Protein AF-A0A6I8S7R3-F1 (afdb_monomer)

Foldseek 3Di:
DDDDPPAWAEECWADHCFGEHCFADHCHGDHCWFDHCEFEHCFTDHCFTDECWAYHCFGHHQDWADHCFGDYCFFDHCFGDHCFADHCFADHCFGDHCFADHCFGDHCFGDHCFADHCFGDHCFGDHCFGDHCFADHCFGDHCFGDHCFGDHCHGHHCEGHHCEGHHCEGEHQEGEHCHYDHVHYDHPPPPPCPPDDDDDDDDDDYYDDDDDDDDDDDDDDDDDDDDDDDDDDDDD

Radius of gyration: 37.36 Å; Cα contacts (8 Å, |Δi|>4): 840; chains: 1; bounding box: 103×42×102 Å

Structure (mmCIF, N/CA/C/O backbone):
data_AF-A0A6I8S7R3-F1
#
_entry.id   AF-A0A6I8S7R3-F1
#
loop_
_atom_site.group_PDB
_atom_site.id
_atom_site.type_symbol
_atom_site.label_atom_id
_atom_site.label_alt_id
_atom_site.label_comp_id
_atom_site.label_asym_id
_atom_site.label_entity_id
_atom_site.label_seq_id
_atom_site.pdbx_PDB_ins_code
_atom_site.Cartn_x
_atom_site.Cartn_y
_atom_site.Cartn_z
_atom_site.occupancy
_atom_site.B_iso_or_equiv
_atom_site.auth_seq_id
_atom_site.auth_comp_id
_atom_site.auth_asym_id
_atom_site.auth_atom_id
_atom_site.pdbx_PDB_model_num
ATOM 1 N N . MET A 1 1 ? 34.663 -12.579 -42.424 1.00 37.38 1 MET A N 1
ATOM 2 C CA . MET A 1 1 ? 34.501 -11.893 -41.122 1.00 37.38 1 MET A CA 1
ATOM 3 C C . MET A 1 1 ? 33.695 -10.626 -41.393 1.00 37.38 1 MET A C 1
ATOM 5 O O . MET A 1 1 ? 34.247 -9.712 -41.978 1.00 37.38 1 MET A O 1
ATOM 9 N N . ASN A 1 2 ? 32.362 -10.638 -41.367 1.00 36.75 2 ASN A N 1
ATOM 10 C CA . ASN A 1 2 ? 31.420 -10.830 -40.249 1.00 36.75 2 ASN A CA 1
ATOM 11 C C . ASN A 1 2 ? 31.357 -9.661 -39.239 1.00 36.75 2 ASN A C 1
ATOM 13 O O . ASN A 1 2 ? 32.262 -9.494 -38.433 1.00 36.75 2 ASN A O 1
ATOM 17 N N . HIS A 1 3 ? 30.178 -9.017 -39.237 1.00 44.00 3 HIS A N 1
ATOM 18 C CA . HIS A 1 3 ? 29.487 -8.318 -38.137 1.00 44.00 3 HIS A CA 1
ATOM 19 C C . HIS A 1 3 ? 29.761 -6.828 -37.796 1.00 44.00 3 HIS A C 1
ATOM 21 O O . HIS A 1 3 ? 30.843 -6.282 -37.960 1.00 44.00 3 HIS A O 1
ATOM 27 N N . ILE A 1 4 ? 28.695 -6.243 -37.215 1.00 48.84 4 ILE A N 1
ATOM 28 C CA . ILE A 1 4 ? 28.596 -5.112 -36.262 1.00 48.84 4 ILE A CA 1
ATOM 29 C C . ILE A 1 4 ? 28.306 -3.684 -36.775 1.00 48.84 4 ILE A C 1
ATOM 31 O O . ILE A 1 4 ? 27.448 -3.038 -36.172 1.00 48.84 4 ILE A O 1
ATOM 35 N N . SER A 1 5 ? 28.861 -3.179 -37.882 1.00 43.22 5 SER A N 1
ATOM 36 C CA . SER A 1 5 ? 28.782 -1.729 -38.220 1.00 43.22 5 SER A CA 1
ATOM 37 C C . SER A 1 5 ? 27.394 -1.126 -38.554 1.00 43.22 5 SER A C 1
ATOM 39 O O . SER A 1 5 ? 27.318 0.026 -38.966 1.00 43.22 5 SER A O 1
ATOM 41 N N . ARG A 1 6 ? 26.289 -1.872 -38.404 1.00 51.00 6 ARG A N 1
ATOM 42 C CA . ARG A 1 6 ? 24.899 -1.411 -38.635 1.00 51.00 6 ARG A CA 1
ATOM 43 C C . ARG A 1 6 ? 24.032 -1.310 -37.367 1.00 51.00 6 ARG A C 1
ATOM 45 O O . ARG A 1 6 ? 22.859 -0.976 -37.487 1.00 51.00 6 ARG A O 1
ATOM 52 N N . ALA A 1 7 ? 24.563 -1.627 -36.183 1.00 56.50 7 ALA A N 1
ATOM 53 C CA . ALA A 1 7 ? 23.756 -1.810 -34.965 1.00 56.50 7 ALA A CA 1
ATOM 54 C C . ALA A 1 7 ? 23.785 -0.644 -33.953 1.00 56.50 7 ALA A C 1
ATOM 56 O O . ALA A 1 7 ? 23.013 -0.669 -32.997 1.00 56.50 7 ALA A O 1
ATOM 57 N N . LEU A 1 8 ? 24.665 0.347 -34.140 1.00 53.94 8 LEU A N 1
ATOM 58 C CA . LEU A 1 8 ? 24.897 1.443 -33.193 1.00 53.94 8 LEU A CA 1
ATOM 59 C C . LEU A 1 8 ? 24.756 2.798 -33.896 1.00 53.94 8 LEU A C 1
ATOM 61 O O . LEU A 1 8 ? 25.672 3.249 -34.583 1.00 53.94 8 LEU A O 1
ATOM 65 N N . GLY A 1 9 ? 23.603 3.443 -33.721 1.00 56.09 9 GLY A N 1
ATOM 66 C CA . GLY A 1 9 ? 23.402 4.834 -34.120 1.00 56.09 9 GLY A CA 1
ATOM 67 C C . GLY A 1 9 ? 23.825 5.769 -32.990 1.00 56.09 9 GLY A C 1
ATOM 68 O O . GLY A 1 9 ? 23.137 5.813 -31.973 1.00 56.09 9 GLY A O 1
ATOM 69 N N . TYR A 1 10 ? 24.924 6.505 -33.183 1.00 54.56 10 TYR A N 1
ATOM 70 C CA . TYR A 1 10 ? 25.379 7.584 -32.298 1.00 54.56 10 TYR A CA 1
ATOM 71 C C . TYR A 1 10 ? 25.097 8.946 -32.946 1.00 54.56 10 TYR A C 1
ATOM 73 O O . TYR A 1 10 ? 25.571 9.214 -34.049 1.00 54.56 10 TYR A O 1
ATOM 81 N N . GLY A 1 11 ? 24.357 9.823 -32.264 1.00 58.97 11 GLY A N 1
ATOM 82 C CA . GLY A 1 11 ? 24.073 11.176 -32.754 1.00 58.97 11 GLY A CA 1
ATOM 83 C C . GLY A 1 11 ? 23.033 11.918 -31.913 1.00 58.97 11 GLY A C 1
ATOM 84 O O . GLY A 1 11 ? 22.631 11.452 -30.852 1.00 58.97 11 GLY A O 1
ATOM 85 N N . ALA A 1 12 ? 22.553 13.071 -32.388 1.00 70.44 12 ALA A N 1
ATOM 86 C CA . ALA A 1 12 ? 21.421 13.759 -31.749 1.00 70.44 12 ALA A CA 1
ATOM 87 C C . ALA A 1 12 ? 20.146 12.886 -31.750 1.00 70.44 12 ALA A C 1
ATOM 89 O O . ALA A 1 12 ? 19.382 12.894 -30.787 1.00 70.44 12 ALA A O 1
ATOM 90 N N . LEU A 1 13 ? 19.976 12.084 -32.804 1.00 69.56 13 LEU A N 1
ATOM 91 C CA . LEU A 1 13 ? 18.974 11.031 -32.951 1.00 69.56 13 LEU A CA 1
ATOM 92 C C . LEU A 1 13 ? 19.705 9.694 -33.130 1.00 69.56 13 LEU A C 1
ATOM 94 O O . LEU A 1 13 ? 20.457 9.537 -34.092 1.00 69.56 13 LEU A O 1
ATOM 98 N N . GLY A 1 14 ? 19.495 8.746 -32.217 1.00 74.38 14 GLY A N 1
ATOM 99 C CA . GLY A 1 14 ? 20.070 7.401 -32.286 1.00 74.38 14 GLY A CA 1
ATOM 100 C C . GLY A 1 14 ? 18.981 6.361 -32.524 1.00 74.38 14 GLY A C 1
ATOM 101 O O . GLY A 1 14 ? 18.148 6.153 -31.647 1.00 74.38 14 GLY A O 1
ATOM 102 N N . TYR A 1 15 ? 18.994 5.699 -33.684 1.00 70.19 15 TYR A N 1
ATOM 103 C CA . TYR A 1 15 ? 18.051 4.631 -34.044 1.00 70.19 15 TYR A CA 1
ATOM 104 C C . TYR A 1 15 ? 18.775 3.285 -34.177 1.00 70.19 15 TYR A C 1
ATOM 106 O O . TYR A 1 15 ? 19.812 3.209 -34.837 1.00 70.19 15 TYR A O 1
ATOM 114 N N . GLY A 1 16 ? 18.221 2.213 -33.606 1.00 68.19 16 GLY A N 1
ATOM 115 C CA . GLY A 1 16 ? 18.758 0.857 -33.771 1.00 68.19 16 GLY A CA 1
ATOM 116 C C . GLY A 1 16 ? 18.168 -0.158 -32.793 1.00 68.19 16 GLY A C 1
ATOM 117 O O . GLY A 1 16 ? 17.186 0.113 -32.112 1.00 68.19 16 GLY A O 1
ATOM 118 N N . THR A 1 17 ? 18.779 -1.338 -32.677 1.00 77.06 17 THR A N 1
ATOM 119 C CA . THR A 1 17 ? 18.506 -2.239 -31.539 1.00 77.06 17 THR A CA 1
ATOM 120 C C . THR A 1 17 ? 19.008 -1.623 -30.229 1.00 77.06 17 THR A C 1
ATOM 122 O O . THR A 1 17 ? 18.327 -1.718 -29.209 1.00 77.06 17 THR A O 1
ATOM 125 N N . LEU A 1 18 ? 20.148 -0.930 -30.298 1.00 73.88 18 LEU A N 1
ATOM 126 C CA . LEU A 1 18 ? 20.716 -0.045 -29.284 1.00 73.88 18 LEU A CA 1
ATOM 127 C C . LEU A 1 18 ? 20.765 1.383 -29.853 1.00 73.88 18 LEU A C 1
ATOM 129 O O . LEU A 1 18 ? 21.592 1.681 -30.716 1.00 73.88 18 LEU A O 1
ATOM 133 N N . GLY A 1 19 ? 19.859 2.250 -29.401 1.00 76.06 19 GLY A N 1
ATOM 134 C CA . GLY A 1 19 ? 19.807 3.657 -29.807 1.00 76.06 19 GLY A CA 1
ATOM 135 C C . GLY A 1 19 ? 20.472 4.548 -28.760 1.00 76.06 19 GLY A C 1
ATOM 136 O O . GLY A 1 19 ? 19.959 4.640 -27.647 1.00 76.06 19 GLY A O 1
ATOM 137 N N . TYR A 1 20 ? 21.580 5.211 -29.113 1.00 73.00 20 TYR A N 1
ATOM 138 C CA . TYR A 1 20 ? 22.315 6.125 -28.231 1.00 73.00 20 TYR A CA 1
ATOM 139 C C . TYR A 1 20 ? 22.298 7.554 -28.790 1.00 73.00 20 TYR A C 1
ATOM 141 O O . TYR A 1 20 ? 22.875 7.827 -29.843 1.00 73.00 20 TYR A O 1
ATOM 149 N N . GLY A 1 21 ? 21.681 8.496 -28.079 1.00 72.81 21 GLY A N 1
ATOM 150 C CA . GLY A 1 21 ? 21.665 9.891 -28.523 1.00 72.81 21 GLY A CA 1
ATOM 151 C C . GLY A 1 21 ? 21.029 10.858 -27.536 1.00 72.81 21 GLY A C 1
ATOM 152 O O . GLY A 1 21 ? 20.756 10.493 -26.401 1.00 72.81 21 GLY A O 1
ATOM 153 N N . ALA A 1 22 ? 20.754 12.094 -27.958 1.00 79.31 22 ALA A N 1
ATOM 154 C CA . ALA A 1 22 ? 19.858 12.955 -27.178 1.00 79.31 22 ALA A CA 1
ATOM 155 C C . ALA A 1 22 ? 18.434 12.365 -27.199 1.00 79.31 22 ALA A C 1
ATOM 157 O O . ALA A 1 22 ? 17.795 12.210 -26.163 1.00 79.31 22 ALA A O 1
ATOM 158 N N . LEU A 1 23 ? 17.991 11.926 -28.378 1.00 76.44 23 LEU A N 1
ATOM 159 C CA . LEU A 1 23 ? 16.789 11.126 -28.583 1.00 76.44 23 LEU A CA 1
ATOM 160 C C . LEU A 1 23 ? 17.192 9.702 -28.999 1.00 76.44 23 LEU A C 1
ATOM 162 O O . LEU A 1 23 ? 17.530 9.462 -30.161 1.00 76.44 23 LEU A O 1
ATOM 166 N N . GLY A 1 24 ? 17.199 8.771 -28.042 1.00 78.44 24 GLY A N 1
ATOM 167 C CA . GLY A 1 24 ? 17.547 7.364 -28.264 1.00 78.44 24 GLY A CA 1
ATOM 168 C C . GLY A 1 24 ? 16.304 6.498 -28.472 1.00 78.44 24 GLY A C 1
ATOM 169 O O . GLY A 1 24 ? 15.522 6.326 -27.541 1.00 78.44 24 GLY A O 1
ATOM 170 N N . TYR A 1 25 ? 16.140 5.930 -29.668 1.00 75.50 25 TYR A N 1
ATOM 171 C CA . TYR A 1 25 ? 15.037 5.042 -30.048 1.00 75.50 25 TYR A CA 1
ATOM 172 C C . TYR A 1 25 ? 15.559 3.638 -30.381 1.00 75.50 25 TYR A C 1
ATOM 174 O O . TYR A 1 25 ? 16.356 3.467 -31.308 1.00 75.50 25 TYR A O 1
ATOM 1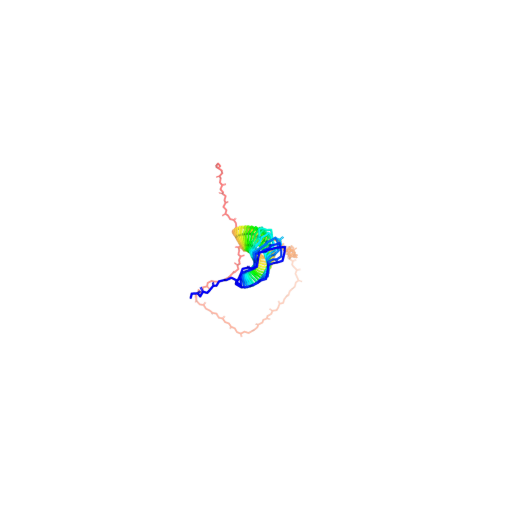82 N N . GLY A 1 26 ? 15.079 2.609 -29.681 1.00 75.88 26 GLY A N 1
ATOM 183 C CA . GLY A 1 26 ? 15.449 1.228 -30.000 1.00 75.88 26 GLY A CA 1
ATOM 184 C C . GLY A 1 26 ? 14.764 0.163 -29.156 1.00 75.88 26 GLY A C 1
ATOM 185 O O . GLY A 1 26 ? 13.790 0.438 -28.469 1.00 75.88 26 GLY A O 1
ATOM 186 N N . ALA A 1 27 ? 15.275 -1.070 -29.168 1.00 80.62 27 ALA A N 1
ATOM 187 C CA . ALA A 1 27 ? 14.887 -2.047 -28.144 1.00 80.62 27 ALA A CA 1
ATOM 188 C C . ALA A 1 27 ? 15.462 -1.625 -26.778 1.00 80.62 27 ALA A C 1
ATOM 190 O O . ALA A 1 27 ? 14.769 -1.675 -25.761 1.00 80.62 27 ALA A O 1
ATOM 191 N N . LEU A 1 28 ? 16.701 -1.129 -26.800 1.00 78.69 28 LEU A N 1
ATOM 192 C CA . LEU A 1 28 ? 17.392 -0.449 -25.712 1.00 78.69 28 LEU A CA 1
ATOM 193 C C . LEU A 1 28 ? 17.624 1.012 -26.132 1.00 78.69 28 LEU A C 1
ATOM 195 O O . LEU A 1 28 ? 18.487 1.283 -26.969 1.00 78.69 28 LEU A O 1
ATOM 199 N N . GLY A 1 29 ? 16.825 1.940 -25.604 1.00 79.50 29 GLY A N 1
ATOM 200 C CA . GLY A 1 29 ? 16.923 3.372 -25.905 1.00 79.50 29 GLY A CA 1
ATOM 201 C C . GLY A 1 29 ? 17.606 4.125 -24.767 1.00 79.50 29 GLY A C 1
ATOM 202 O O . GLY A 1 29 ? 17.050 4.198 -23.675 1.00 79.50 29 GLY A O 1
ATOM 203 N N . TYR A 1 30 ? 18.784 4.695 -25.018 1.00 76.62 30 TYR A N 1
ATOM 204 C CA . TYR A 1 30 ? 19.563 5.474 -24.051 1.00 76.62 30 TYR A CA 1
ATOM 205 C C . TYR A 1 30 ? 19.734 6.917 -24.538 1.00 76.62 30 TYR A C 1
ATOM 207 O O . TYR A 1 30 ? 20.266 7.150 -25.627 1.00 76.62 30 TYR A O 1
ATOM 215 N N . GLY A 1 31 ? 19.343 7.894 -23.719 1.00 76.62 31 GLY A N 1
ATOM 216 C CA . GLY A 1 31 ? 19.549 9.300 -24.057 1.00 76.62 31 GLY A CA 1
ATOM 217 C C . GLY A 1 31 ? 19.102 10.301 -23.003 1.00 76.62 31 GLY A C 1
ATOM 218 O O . GLY A 1 31 ? 18.753 9.928 -21.887 1.00 76.62 31 GLY A O 1
ATOM 219 N N . THR A 1 32 ? 19.075 11.589 -23.359 1.00 80.88 32 THR A N 1
ATOM 220 C CA . THR A 1 32 ? 18.356 12.585 -22.541 1.00 80.88 32 THR A CA 1
ATOM 221 C C . THR A 1 32 ? 16.849 12.334 -22.596 1.00 80.88 32 THR A C 1
ATOM 223 O O . THR A 1 32 ? 16.166 12.521 -21.594 1.00 80.88 32 THR A O 1
ATOM 226 N N . LEU A 1 33 ? 16.355 11.795 -23.712 1.00 80.19 33 LEU A N 1
ATOM 227 C CA . LEU A 1 33 ? 15.066 11.126 -23.847 1.00 80.19 33 LEU A CA 1
ATOM 228 C C . LEU A 1 33 ? 15.286 9.723 -24.432 1.00 80.19 33 LEU A C 1
ATOM 230 O O . LEU A 1 33 ? 15.804 9.581 -25.542 1.00 80.19 33 LEU A O 1
ATOM 234 N N . GLY A 1 34 ? 14.899 8.693 -23.678 1.00 82.38 34 GLY A N 1
ATOM 235 C CA . GLY A 1 34 ? 15.051 7.289 -24.072 1.00 82.38 34 GLY A CA 1
ATOM 236 C C . GLY A 1 34 ? 13.702 6.631 -24.350 1.00 82.38 34 GLY A C 1
ATOM 237 O O . GLY A 1 34 ? 12.835 6.631 -23.479 1.00 82.38 34 GLY A O 1
ATOM 238 N N . TYR A 1 35 ? 13.538 6.043 -25.533 1.00 82.50 35 TYR A N 1
ATOM 239 C CA . TYR A 1 35 ? 12.352 5.294 -25.953 1.00 82.50 35 TYR A CA 1
ATOM 240 C C . TYR A 1 35 ? 12.737 3.871 -26.366 1.00 82.50 35 TYR A C 1
ATOM 242 O O . TYR A 1 35 ? 13.569 3.682 -27.257 1.00 82.50 35 TYR A O 1
ATOM 250 N N . GLY A 1 36 ? 12.096 2.859 -25.780 1.00 82.25 36 GLY A N 1
ATOM 251 C CA . GLY A 1 36 ? 12.291 1.484 -26.235 1.00 82.25 36 GLY A CA 1
ATOM 252 C C . GLY A 1 36 ? 11.501 0.421 -25.491 1.00 82.25 36 GLY A C 1
ATOM 253 O O . GLY A 1 36 ? 10.512 0.718 -24.835 1.00 82.25 36 GLY A O 1
ATOM 254 N N . ALA A 1 37 ? 11.939 -0.837 -25.565 1.00 84.12 37 ALA A N 1
ATOM 255 C CA . ALA A 1 37 ? 11.464 -1.853 -24.625 1.00 84.12 37 ALA A CA 1
ATOM 256 C C . ALA A 1 37 ? 12.059 -1.581 -23.232 1.00 84.12 37 ALA A C 1
ATOM 258 O O . ALA A 1 37 ? 11.327 -1.591 -22.243 1.00 84.12 37 ALA A O 1
ATOM 259 N N . LEU A 1 38 ? 13.354 -1.242 -23.178 1.00 82.75 38 LEU A N 1
ATOM 260 C CA . LEU A 1 38 ? 14.004 -0.603 -22.032 1.00 82.75 38 LEU A CA 1
ATOM 261 C C . LEU A 1 38 ? 14.387 0.832 -22.427 1.00 82.75 38 LEU A C 1
ATOM 263 O O . LEU A 1 38 ? 15.249 1.024 -23.288 1.00 82.75 38 LEU A O 1
ATOM 267 N N . GLY A 1 39 ? 13.730 1.827 -21.831 1.00 84.00 39 GLY A N 1
ATOM 268 C CA . GLY A 1 39 ? 13.989 3.246 -22.085 1.00 84.00 39 GLY A CA 1
ATOM 269 C C . GLY A 1 39 ? 14.691 3.902 -20.902 1.00 84.00 39 GLY A C 1
ATOM 270 O O . GLY A 1 39 ? 14.104 3.999 -19.828 1.00 84.00 39 GLY A O 1
ATOM 271 N N . TYR A 1 40 ? 15.920 4.373 -21.101 1.00 83.62 40 TYR A N 1
ATOM 272 C CA . TYR A 1 40 ? 16.727 5.086 -20.109 1.00 83.62 40 TYR A CA 1
ATOM 273 C C . TYR A 1 40 ? 16.903 6.548 -20.531 1.00 83.62 40 TYR A C 1
ATOM 275 O O . TYR A 1 40 ? 17.560 6.835 -21.534 1.00 83.62 40 TYR A O 1
ATOM 283 N N . GLY A 1 41 ? 16.343 7.476 -19.755 1.00 79.19 41 GLY A N 1
ATOM 284 C CA . GLY A 1 41 ? 16.494 8.912 -19.996 1.00 79.19 41 GLY A CA 1
ATOM 285 C C . GLY A 1 41 ? 15.760 9.778 -18.980 1.00 79.19 41 GLY A C 1
ATOM 286 O O . GLY A 1 41 ? 15.258 9.293 -17.974 1.00 79.19 41 GLY A O 1
ATOM 287 N N . ALA A 1 42 ? 15.677 11.081 -19.213 1.00 84.38 42 ALA A N 1
ATOM 288 C CA . ALA A 1 42 ? 14.983 12.020 -18.339 1.00 84.38 42 ALA A CA 1
ATOM 289 C C . ALA A 1 42 ? 14.045 12.921 -19.162 1.00 84.38 42 ALA A C 1
ATOM 291 O O . ALA A 1 42 ? 14.330 14.111 -19.308 1.00 84.38 42 ALA A O 1
ATOM 292 N N . PRO A 1 43 ? 12.910 12.401 -19.681 1.00 84.56 43 PRO A N 1
ATOM 293 C CA . PRO A 1 43 ? 12.227 11.129 -19.350 1.00 84.56 43 PRO A CA 1
ATOM 294 C C . PRO A 1 43 ? 12.706 9.846 -20.068 1.00 84.56 43 PRO A C 1
ATOM 296 O O . PRO A 1 43 ? 13.311 9.891 -21.139 1.00 84.56 43 PRO A O 1
ATOM 299 N N . GLY A 1 44 ? 12.363 8.689 -19.485 1.00 85.50 44 GLY A N 1
ATOM 300 C CA . GLY A 1 44 ? 12.538 7.352 -20.067 1.00 85.50 44 GLY A CA 1
ATOM 301 C C . GLY A 1 44 ? 11.199 6.623 -20.247 1.00 85.50 44 GLY A C 1
ATOM 302 O O . GLY A 1 44 ? 10.422 6.507 -19.297 1.00 85.50 44 GLY A O 1
ATOM 303 N N . TYR A 1 45 ? 10.934 6.128 -21.457 1.00 86.50 45 TYR A N 1
ATOM 304 C CA . TYR A 1 45 ? 9.686 5.474 -21.865 1.00 86.50 45 TYR A CA 1
ATOM 305 C C . TYR A 1 45 ? 9.939 4.051 -22.375 1.00 86.50 45 TYR A C 1
ATOM 307 O O . TYR A 1 45 ? 10.763 3.851 -23.272 1.00 86.50 45 TYR A O 1
ATOM 315 N N . GLY A 1 46 ? 9.183 3.067 -21.887 1.00 86.00 46 GLY A N 1
ATOM 316 C CA . GLY A 1 46 ? 9.219 1.726 -22.467 1.00 86.00 46 GLY A CA 1
ATOM 317 C C . GLY A 1 46 ? 8.329 0.689 -21.801 1.00 86.00 46 GLY A C 1
ATOM 318 O O . GLY A 1 46 ? 7.362 1.029 -21.133 1.00 86.00 46 GLY A O 1
ATOM 319 N N . ALA A 1 47 ? 8.651 -0.595 -21.956 1.00 87.25 47 ALA A N 1
ATOM 320 C CA . ALA A 1 47 ? 8.082 -1.628 -21.090 1.00 87.25 47 ALA A CA 1
ATOM 321 C C . ALA A 1 47 ? 8.678 -1.499 -19.677 1.00 87.25 47 ALA A C 1
ATOM 323 O O . ALA A 1 47 ? 7.928 -1.491 -18.700 1.00 87.25 47 ALA A O 1
ATOM 324 N N . LEU A 1 48 ? 10.000 -1.297 -19.584 1.00 86.50 48 LEU A N 1
ATOM 325 C CA . LEU A 1 48 ? 10.661 -0.752 -18.396 1.00 86.50 48 LEU A CA 1
ATOM 326 C C . LEU A 1 48 ? 11.162 0.667 -18.721 1.00 86.50 48 LEU A C 1
ATOM 328 O O . LEU A 1 48 ? 12.017 0.836 -19.594 1.00 86.50 48 LEU A O 1
ATOM 332 N N . GLY A 1 49 ? 10.623 1.680 -18.043 1.00 88.00 49 GLY A N 1
ATOM 333 C CA . GLY A 1 49 ? 11.029 3.080 -18.205 1.00 88.00 49 GLY A CA 1
ATOM 334 C C . GLY A 1 49 ? 11.834 3.553 -16.999 1.00 88.00 49 GLY A C 1
ATOM 335 O O . GLY A 1 49 ? 11.288 3.619 -15.902 1.00 88.00 49 GLY A O 1
ATOM 336 N N . TYR A 1 50 ? 13.108 3.891 -17.193 1.00 85.88 50 TYR A N 1
ATOM 337 C CA . TYR A 1 50 ? 14.034 4.342 -16.151 1.00 85.88 50 TYR A CA 1
ATOM 338 C C . TYR A 1 50 ? 14.420 5.808 -16.356 1.00 85.88 50 TYR A C 1
ATOM 340 O O . TYR A 1 50 ? 14.862 6.185 -17.444 1.00 85.88 50 TYR A O 1
ATOM 348 N N . GLY A 1 51 ? 14.316 6.634 -15.310 1.00 87.19 51 GLY A N 1
ATOM 349 C CA . GLY A 1 51 ? 14.651 8.047 -15.452 1.00 87.19 51 GLY A CA 1
ATOM 350 C C . GLY A 1 51 ? 14.464 8.946 -14.240 1.00 87.19 51 GLY A C 1
ATOM 351 O O . GLY A 1 51 ? 14.257 8.498 -13.118 1.00 87.19 51 GLY A O 1
ATOM 352 N N . ALA A 1 52 ? 14.474 10.258 -14.485 1.00 88.44 52 ALA A N 1
ATOM 353 C CA . ALA A 1 52 ? 13.866 11.223 -13.561 1.00 88.44 52 ALA A CA 1
ATOM 354 C C . ALA A 1 52 ? 12.331 11.070 -13.558 1.00 88.44 52 ALA A C 1
ATOM 356 O O . ALA A 1 52 ? 11.698 11.072 -12.501 1.00 88.44 52 ALA A O 1
ATOM 357 N N . LEU A 1 53 ? 11.767 10.862 -14.752 1.00 90.50 53 LEU A N 1
ATOM 358 C CA . LEU A 1 53 ? 10.383 10.477 -15.006 1.00 90.50 53 LEU A CA 1
ATOM 359 C C . LEU A 1 53 ? 10.427 9.149 -15.780 1.00 90.50 53 LEU A C 1
ATOM 361 O O . LEU A 1 53 ? 10.952 9.121 -16.897 1.00 90.50 53 LEU A O 1
ATOM 365 N N . GLY A 1 54 ? 9.950 8.064 -15.175 1.00 89.88 54 GLY A N 1
ATOM 366 C CA . GLY A 1 54 ? 9.952 6.722 -15.760 1.00 89.88 54 GLY A CA 1
ATOM 367 C C . GLY A 1 54 ? 8.534 6.284 -16.109 1.00 89.88 54 GLY A C 1
ATOM 368 O O . GLY A 1 54 ? 7.683 6.212 -15.225 1.00 89.88 54 GLY A O 1
ATOM 369 N N . TYR A 1 55 ? 8.282 5.981 -17.381 1.00 89.25 55 TYR A N 1
ATOM 370 C CA . TYR A 1 55 ? 6.969 5.580 -17.890 1.00 89.25 55 TYR A CA 1
ATOM 371 C C . TYR A 1 55 ? 7.040 4.188 -18.518 1.00 89.25 55 TYR A C 1
ATOM 373 O O . TYR A 1 55 ? 7.827 3.968 -19.440 1.00 89.25 55 TYR A O 1
ATOM 381 N N . GLY A 1 56 ? 6.195 3.257 -18.074 1.00 88.38 56 GLY A N 1
ATOM 382 C CA . GLY A 1 56 ? 6.099 1.953 -18.724 1.00 88.38 56 GLY A CA 1
ATOM 383 C C . GLY A 1 56 ? 5.122 0.975 -18.095 1.00 88.38 56 GLY A C 1
ATOM 384 O O . GLY A 1 56 ? 4.196 1.372 -17.404 1.00 88.38 56 GLY A O 1
ATOM 385 N N . ALA A 1 57 ? 5.328 -0.324 -18.314 1.00 89.25 57 ALA A N 1
ATOM 386 C CA . ALA A 1 57 ? 4.677 -1.345 -17.494 1.00 89.25 57 ALA A CA 1
ATOM 387 C C . ALA A 1 57 ? 5.313 -1.370 -16.092 1.00 89.25 57 ALA A C 1
ATOM 389 O O . ALA A 1 57 ? 4.589 -1.392 -15.097 1.00 89.25 57 ALA A 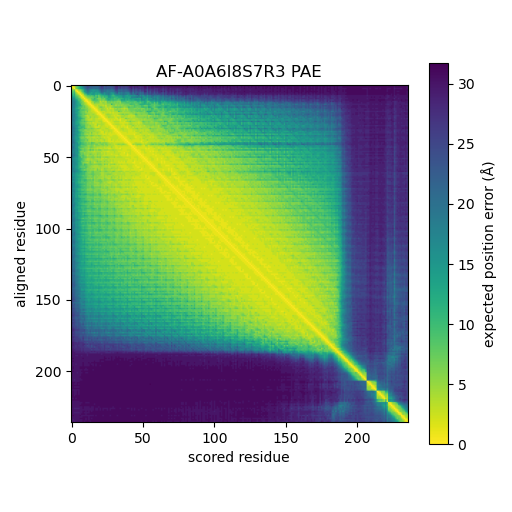O 1
ATOM 390 N N . LEU A 1 58 ? 6.647 -1.272 -16.017 1.00 88.88 58 LEU A N 1
ATOM 391 C CA . LEU A 1 58 ? 7.388 -0.937 -14.797 1.00 88.88 58 LEU A CA 1
ATOM 392 C C . LEU A 1 58 ? 8.045 0.442 -14.983 1.00 88.88 58 LEU A C 1
ATOM 394 O O . LEU A 1 58 ? 8.995 0.586 -15.756 1.00 88.88 58 LEU A O 1
ATOM 398 N N . GLY A 1 59 ? 7.522 1.464 -14.307 1.00 89.81 59 GLY A N 1
ATOM 399 C CA . GLY A 1 59 ? 8.048 2.829 -14.357 1.00 89.81 59 GLY A CA 1
ATOM 400 C C . GLY A 1 59 ? 8.919 3.126 -13.141 1.00 89.81 59 GLY A C 1
ATOM 401 O O . GLY A 1 59 ? 8.398 3.237 -12.037 1.00 89.81 59 GLY A O 1
ATOM 402 N N . TYR A 1 60 ? 10.227 3.282 -13.338 1.00 89.44 60 TYR A N 1
ATOM 403 C CA . TYR A 1 60 ? 11.207 3.645 -12.312 1.00 89.44 60 TYR A CA 1
ATOM 404 C C . TYR A 1 60 ? 11.687 5.084 -12.530 1.00 89.44 60 TYR A C 1
ATOM 406 O O . TYR A 1 60 ? 12.643 5.336 -13.266 1.00 89.44 60 TYR A O 1
ATOM 414 N N . GLY A 1 61 ? 11.022 6.042 -11.889 1.00 89.19 61 GLY A N 1
ATOM 415 C CA . GLY A 1 61 ? 11.419 7.447 -11.910 1.00 89.19 61 GLY A CA 1
ATOM 416 C C . GLY A 1 61 ? 11.978 7.903 -10.569 1.00 89.19 61 GLY A C 1
ATOM 417 O O . GLY A 1 61 ? 11.401 7.602 -9.537 1.00 89.19 61 GLY A O 1
ATOM 418 N N . ALA A 1 62 ? 13.048 8.695 -10.544 1.00 88.38 62 ALA A N 1
ATOM 419 C CA . ALA A 1 62 ? 13.497 9.320 -9.296 1.00 88.38 62 ALA A CA 1
ATOM 420 C C . ALA A 1 62 ? 12.416 10.256 -8.708 1.00 88.38 62 ALA A C 1
ATOM 422 O O . ALA A 1 62 ? 12.158 10.236 -7.505 1.00 88.38 62 ALA A O 1
ATOM 423 N N . ALA A 1 63 ? 11.741 11.033 -9.563 1.00 91.94 63 ALA A N 1
ATOM 424 C CA . ALA A 1 63 ? 10.646 11.920 -9.173 1.00 91.94 63 ALA A CA 1
ATOM 425 C C . ALA A 1 63 ? 9.263 11.288 -9.409 1.00 91.94 63 ALA A C 1
ATOM 427 O O . ALA A 1 63 ? 8.432 11.297 -8.504 1.00 91.94 63 ALA A O 1
ATOM 428 N N . LEU A 1 64 ? 9.020 10.729 -10.601 1.00 90.69 64 LEU A N 1
ATOM 429 C CA . LEU A 1 64 ? 7.718 10.184 -11.015 1.00 90.69 64 LEU A CA 1
ATOM 430 C C . LEU A 1 64 ? 7.874 8.836 -11.721 1.00 90.69 64 LEU A C 1
ATOM 432 O O . LEU A 1 64 ? 8.452 8.783 -12.807 1.00 90.69 64 LEU A O 1
ATOM 436 N N . GLY A 1 65 ? 7.318 7.773 -11.141 1.00 91.19 65 GLY A N 1
ATOM 437 C CA . GLY A 1 65 ? 7.212 6.460 -11.780 1.00 91.19 65 GLY A CA 1
ATOM 438 C C . GLY A 1 65 ? 5.767 6.146 -12.145 1.00 91.19 65 GLY A C 1
ATOM 439 O O . GLY A 1 65 ? 4.933 6.040 -11.250 1.00 91.19 65 GLY A O 1
ATOM 440 N N . TYR A 1 66 ? 5.474 5.975 -13.433 1.00 89.69 66 TYR A N 1
ATOM 441 C CA . TYR A 1 66 ? 4.157 5.594 -13.949 1.00 89.69 66 TYR A CA 1
ATOM 442 C C . TYR A 1 66 ? 4.193 4.193 -14.560 1.00 89.69 66 TYR A C 1
ATOM 444 O O . TYR A 1 66 ? 4.986 3.939 -15.470 1.00 89.69 66 TYR A O 1
ATOM 452 N N . GLY A 1 67 ? 3.286 3.311 -14.135 1.00 90.50 67 GLY A N 1
ATOM 453 C CA . GLY A 1 67 ? 3.065 2.045 -14.830 1.00 90.50 67 GLY A CA 1
ATOM 454 C C . GLY A 1 67 ? 2.039 1.117 -14.200 1.00 90.50 67 GLY A C 1
ATOM 455 O O . GLY A 1 67 ? 1.172 1.551 -13.457 1.00 90.50 67 GLY A O 1
ATOM 456 N N . ALA A 1 68 ? 2.130 -0.184 -14.475 1.00 91.94 68 ALA A N 1
ATOM 457 C CA . ALA A 1 68 ? 1.444 -1.184 -13.658 1.00 91.94 68 ALA A CA 1
ATOM 458 C C . ALA A 1 68 ? 2.108 -1.262 -12.272 1.00 91.94 68 ALA A C 1
ATOM 460 O O . ALA A 1 68 ? 1.404 -1.237 -11.261 1.00 91.94 68 ALA A O 1
ATOM 461 N N . LEU A 1 69 ? 3.449 -1.253 -12.231 1.00 92.50 69 LEU A N 1
ATOM 462 C CA . LEU A 1 69 ? 4.233 -0.929 -11.036 1.00 92.50 69 LEU A CA 1
ATOM 463 C C . LEU A 1 69 ? 4.919 0.429 -11.246 1.00 92.50 69 LEU A C 1
ATOM 465 O O . LEU A 1 69 ? 5.764 0.562 -12.134 1.00 92.50 69 LEU A O 1
ATOM 469 N N . GLY A 1 70 ? 4.547 1.432 -10.451 1.00 92.12 70 GLY A N 1
ATOM 470 C CA . GLY A 1 70 ? 5.140 2.770 -10.493 1.00 92.12 70 GLY A CA 1
ATOM 471 C C . GLY A 1 70 ? 6.006 3.024 -9.264 1.00 92.12 70 GLY A C 1
ATOM 472 O O . GLY A 1 70 ? 5.486 3.030 -8.152 1.00 92.12 70 GLY A O 1
ATOM 473 N N . TYR A 1 71 ? 7.304 3.249 -9.455 1.00 91.75 71 TYR A N 1
ATOM 474 C CA . TYR A 1 71 ? 8.288 3.524 -8.406 1.00 91.75 71 TYR A CA 1
ATOM 475 C C . TYR A 1 71 ? 8.867 4.932 -8.561 1.00 91.75 71 TYR A C 1
ATOM 477 O O . TYR A 1 71 ? 9.433 5.248 -9.608 1.00 91.75 71 TYR A O 1
ATOM 485 N N . GLY A 1 72 ? 8.794 5.752 -7.511 1.00 91.50 72 GLY A N 1
ATOM 486 C CA . GLY A 1 72 ? 9.492 7.040 -7.446 1.00 91.50 72 GLY A CA 1
ATOM 487 C C . GLY A 1 72 ? 9.167 7.841 -6.196 1.00 91.50 72 GLY A C 1
ATOM 488 O O . GLY A 1 72 ? 8.531 7.320 -5.294 1.00 91.50 72 GLY A O 1
ATOM 489 N N . ALA A 1 73 ? 9.554 9.118 -6.112 1.00 94.31 73 ALA A N 1
ATOM 490 C CA . ALA A 1 73 ? 9.028 9.981 -5.044 1.00 94.31 73 ALA A CA 1
ATOM 491 C C . ALA A 1 73 ? 7.485 10.049 -5.097 1.00 94.31 73 ALA A C 1
ATOM 493 O O . ALA A 1 73 ? 6.817 9.982 -4.062 1.00 94.31 73 ALA A O 1
ATOM 494 N N . LEU A 1 74 ? 6.942 10.094 -6.316 1.00 94.31 74 LEU A N 1
ATOM 495 C CA . LEU A 1 74 ? 5.534 9.936 -6.658 1.00 94.31 74 LEU A CA 1
ATOM 496 C C . LEU A 1 74 ? 5.368 8.669 -7.520 1.00 94.31 74 LEU A C 1
ATOM 498 O O . LEU A 1 74 ? 5.732 8.663 -8.699 1.00 94.31 74 LEU A O 1
ATOM 502 N N . GLY A 1 75 ? 4.857 7.587 -6.933 1.00 92.69 75 GLY A N 1
ATOM 503 C CA . GLY A 1 75 ? 4.634 6.313 -7.626 1.00 92.69 75 GLY A CA 1
ATOM 504 C C . GLY A 1 75 ? 3.169 6.137 -8.013 1.00 92.69 75 GLY A C 1
ATOM 505 O O . GLY A 1 75 ? 2.315 6.085 -7.133 1.00 92.69 75 GLY A O 1
ATOM 506 N N . TYR A 1 76 ? 2.876 6.013 -9.307 1.00 92.12 76 TYR A N 1
ATOM 507 C CA . TYR A 1 76 ? 1.526 5.843 -9.851 1.00 92.12 76 TYR A CA 1
ATOM 508 C C . TYR A 1 76 ? 1.394 4.506 -10.583 1.00 92.12 76 TYR A C 1
ATOM 510 O O . TYR A 1 76 ? 2.124 4.247 -11.543 1.00 92.12 76 TYR A O 1
ATOM 518 N N . GLY A 1 77 ? 0.422 3.680 -10.195 1.00 92.25 77 GLY A N 1
ATOM 519 C CA . GLY A 1 77 ? 0.114 2.480 -10.966 1.00 92.25 77 GLY A CA 1
ATOM 520 C C . GLY A 1 77 ? -1.008 1.607 -10.434 1.00 92.25 77 GLY A C 1
ATOM 521 O O . GLY A 1 77 ? -1.866 2.061 -9.688 1.00 92.25 77 GLY A O 1
ATOM 522 N N . ALA A 1 78 ? -1.006 0.324 -10.799 1.00 94.38 78 ALA A N 1
ATOM 523 C CA . ALA A 1 78 ? -1.807 -0.659 -10.075 1.00 94.38 78 ALA A CA 1
ATOM 524 C C . ALA A 1 78 ? -1.218 -0.847 -8.669 1.00 94.38 78 ALA A C 1
ATOM 526 O O . ALA A 1 78 ? -1.961 -0.756 -7.688 1.00 94.38 78 ALA A O 1
ATOM 527 N N . LEU A 1 79 ? 0.109 -1.016 -8.575 1.00 94.50 79 LEU A N 1
ATOM 528 C CA . LEU A 1 79 ? 0.865 -0.885 -7.329 1.00 94.50 79 LEU A CA 1
ATOM 529 C C . LEU A 1 79 ? 1.770 0.359 -7.434 1.00 94.50 79 LEU A C 1
ATOM 531 O O . LEU A 1 79 ? 2.671 0.408 -8.277 1.00 94.50 79 LEU A O 1
ATOM 535 N N . GLY A 1 80 ? 1.505 1.375 -6.614 1.00 93.31 80 GLY A N 1
ATOM 536 C CA . GLY A 1 80 ? 2.263 2.629 -6.584 1.00 93.31 80 GLY A CA 1
ATOM 537 C C . GLY A 1 80 ? 3.158 2.694 -5.350 1.00 93.31 80 GLY A C 1
ATOM 538 O O . GLY A 1 80 ? 2.656 2.606 -4.234 1.00 93.31 80 GLY A O 1
ATOM 539 N N . TYR A 1 81 ? 4.464 2.862 -5.541 1.00 92.62 81 TYR A N 1
ATOM 540 C CA . TYR A 1 81 ? 5.477 2.908 -4.485 1.00 92.62 81 TYR A CA 1
ATOM 541 C C . TYR A 1 81 ? 6.192 4.259 -4.479 1.00 92.62 81 TYR A C 1
ATOM 543 O O . TYR A 1 81 ? 6.815 4.633 -5.476 1.00 92.62 81 TYR A O 1
ATOM 551 N N . GLY A 1 82 ? 6.175 4.961 -3.345 1.00 92.31 82 GLY A N 1
ATOM 552 C CA . GLY A 1 82 ? 6.945 6.194 -3.210 1.00 92.31 82 GLY A CA 1
ATOM 553 C C . GLY A 1 82 ? 6.902 6.866 -1.850 1.00 92.31 82 GLY A C 1
ATOM 554 O O . GLY A 1 82 ? 6.585 6.243 -0.845 1.00 92.31 82 GLY A O 1
ATOM 555 N N . ALA A 1 83 ? 7.202 8.165 -1.809 1.00 95.00 83 ALA A N 1
ATOM 556 C CA . ALA A 1 83 ? 6.799 8.994 -0.675 1.00 95.00 83 ALA A CA 1
ATOM 557 C C . ALA A 1 83 ? 5.275 9.201 -0.712 1.00 95.00 83 ALA A C 1
ATOM 559 O O . ALA A 1 83 ? 4.613 9.063 0.318 1.00 95.00 83 ALA A O 1
ATOM 560 N N . LEU A 1 84 ? 4.728 9.433 -1.914 1.00 95.00 84 LEU A N 1
ATOM 561 C CA . LEU A 1 84 ? 3.303 9.330 -2.225 1.00 95.00 84 LEU A CA 1
ATOM 562 C C . LEU A 1 84 ? 3.089 8.161 -3.199 1.00 95.00 84 LEU A C 1
ATOM 564 O O . LEU A 1 84 ? 3.565 8.207 -4.336 1.00 95.00 84 LEU A O 1
ATOM 568 N N . GLY A 1 85 ? 2.403 7.112 -2.745 1.00 94.06 85 GLY A N 1
ATOM 569 C CA . GLY A 1 85 ? 2.073 5.938 -3.556 1.00 94.06 85 GLY A CA 1
ATOM 570 C C . GLY A 1 85 ? 0.593 5.923 -3.916 1.00 94.06 85 GLY A C 1
ATOM 571 O O . GLY A 1 85 ? -0.248 5.873 -3.022 1.00 94.06 85 GLY A O 1
ATOM 572 N N . TYR A 1 86 ? 0.274 5.943 -5.208 1.00 93.81 86 TYR A N 1
ATOM 573 C CA . TYR A 1 86 ? -1.086 5.953 -5.747 1.00 93.81 86 TYR A CA 1
ATOM 574 C C . TYR A 1 86 ? -1.358 4.693 -6.569 1.00 93.81 86 TYR A C 1
ATOM 576 O O . TYR A 1 86 ? -0.634 4.404 -7.525 1.00 93.81 86 TYR A O 1
ATOM 584 N N . GLY A 1 87 ? -2.438 3.975 -6.258 1.00 93.19 87 GLY A N 1
ATOM 585 C CA . GLY A 1 87 ? -2.883 2.877 -7.109 1.00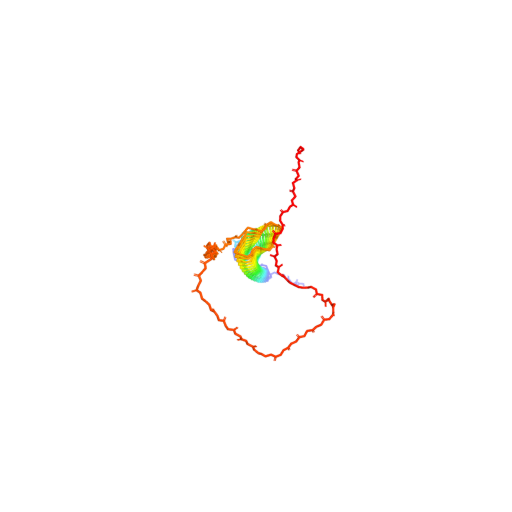 93.19 87 GLY A CA 1
ATOM 586 C C . GLY A 1 87 ? -4.086 2.101 -6.601 1.00 93.19 87 GLY A C 1
ATOM 587 O O . GLY A 1 87 ? -4.888 2.603 -5.827 1.00 93.19 87 GLY A O 1
ATOM 588 N N . THR A 1 88 ? -4.212 0.839 -7.010 1.00 95.69 88 THR A N 1
ATOM 589 C CA . THR A 1 88 ? -5.079 -0.112 -6.289 1.00 95.69 88 THR A CA 1
ATOM 590 C C . THR A 1 88 ? -4.459 -0.477 -4.938 1.00 95.69 88 THR A C 1
ATOM 592 O O . THR A 1 88 ? -5.169 -0.586 -3.939 1.00 95.69 88 THR A O 1
ATOM 595 N N . LEU A 1 89 ? -3.126 -0.559 -4.911 1.00 95.25 89 LEU A N 1
ATOM 596 C CA . LEU A 1 89 ? -2.273 -0.791 -3.755 1.00 95.25 89 LEU A CA 1
ATOM 597 C C . LEU A 1 89 ? -1.257 0.362 -3.679 1.00 95.25 89 LEU A C 1
ATOM 599 O O . LEU A 1 89 ? -0.318 0.418 -4.475 1.00 95.25 89 LEU A O 1
ATOM 603 N N . GLY A 1 90 ? -1.482 1.321 -2.782 1.00 94.44 90 GLY A N 1
ATOM 604 C CA . GLY A 1 90 ? -0.633 2.505 -2.629 1.00 94.44 90 GLY A CA 1
ATOM 605 C C . GLY A 1 90 ? 0.289 2.372 -1.421 1.00 94.44 90 GLY A C 1
ATOM 606 O O . GLY A 1 90 ? -0.202 2.287 -0.299 1.00 94.44 90 GLY A O 1
ATOM 607 N N . TYR A 1 91 ? 1.604 2.380 -1.637 1.00 93.56 91 TYR A N 1
ATOM 608 C CA . TYR A 1 91 ? 2.632 2.313 -0.597 1.00 93.56 91 TYR A CA 1
ATOM 609 C C . TYR A 1 91 ? 3.435 3.610 -0.516 1.00 93.56 91 TYR A C 1
ATOM 611 O O . TYR A 1 91 ? 4.057 4.021 -1.499 1.00 93.56 91 TYR A O 1
ATOM 619 N N . GLY A 1 92 ? 3.520 4.203 0.674 1.00 92.75 92 GLY A N 1
ATOM 620 C CA . GLY A 1 92 ? 4.476 5.279 0.914 1.00 92.75 92 GLY A CA 1
ATOM 621 C C . GLY A 1 92 ? 4.449 5.859 2.316 1.00 92.75 92 GLY A C 1
ATOM 622 O O . GLY A 1 92 ? 4.065 5.189 3.267 1.00 92.75 92 GLY A O 1
ATOM 623 N N . ALA A 1 93 ? 4.838 7.126 2.454 1.00 95.69 93 ALA A N 1
ATOM 624 C CA . ALA A 1 93 ? 4.463 7.895 3.636 1.00 95.69 93 ALA A CA 1
ATOM 625 C C . ALA A 1 93 ? 2.950 8.158 3.592 1.00 95.69 93 ALA A C 1
ATOM 627 O O . ALA A 1 93 ? 2.244 7.824 4.543 1.00 95.69 93 ALA A O 1
ATOM 628 N N . LEU A 1 94 ? 2.443 8.656 2.457 1.00 95.69 94 LEU A N 1
ATOM 629 C CA . LEU A 1 94 ? 1.005 8.710 2.185 1.00 95.69 94 LEU A CA 1
ATOM 630 C C . LEU A 1 94 ? 0.668 7.676 1.095 1.00 95.69 94 LEU A C 1
A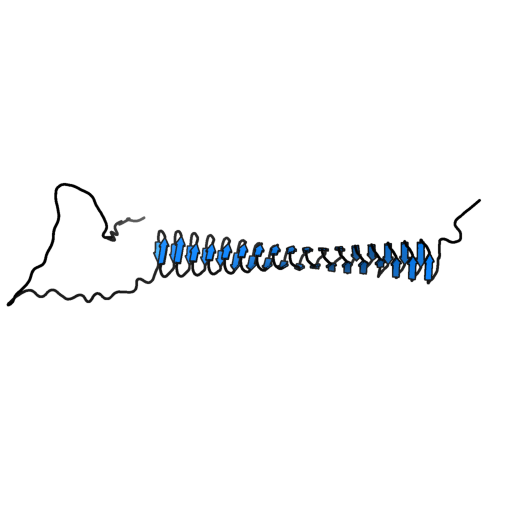TOM 632 O O . LEU A 1 94 ? 1.117 7.799 -0.047 1.00 95.69 94 LEU A O 1
ATOM 636 N N . GLY A 1 95 ? -0.084 6.640 1.463 1.00 94.75 95 GLY A N 1
ATOM 637 C CA . GLY A 1 95 ? -0.510 5.567 0.561 1.00 94.75 95 GLY A CA 1
ATOM 638 C C . GLY A 1 95 ? -1.985 5.710 0.203 1.00 94.75 95 GLY A C 1
ATOM 639 O O . GLY A 1 95 ? -2.832 5.652 1.091 1.00 94.75 95 GLY A O 1
ATOM 640 N N . TYR A 1 96 ? -2.295 5.875 -1.081 1.00 93.25 96 TYR A N 1
ATOM 641 C CA . TYR A 1 96 ? -3.648 6.048 -1.610 1.00 93.25 96 TYR A CA 1
ATOM 642 C C . TYR A 1 96 ? -4.038 4.873 -2.510 1.00 93.25 96 TYR A C 1
ATOM 644 O O . TYR A 1 96 ? -3.374 4.613 -3.517 1.00 93.25 96 TYR A O 1
ATOM 652 N N . GLY A 1 97 ? -5.153 4.206 -2.209 1.00 93.12 97 GLY A N 1
ATOM 653 C CA . GLY A 1 97 ? -5.721 3.223 -3.129 1.00 93.12 97 GLY A CA 1
ATOM 654 C C . GLY A 1 97 ? -6.995 2.543 -2.655 1.00 93.12 97 GLY A C 1
ATOM 655 O O . GLY A 1 97 ? -7.716 3.071 -1.821 1.00 93.12 97 GLY A O 1
ATOM 656 N N . ALA A 1 98 ? -7.281 1.344 -3.164 1.00 95.62 98 ALA A N 1
ATOM 657 C CA . ALA A 1 98 ? -8.234 0.453 -2.497 1.00 95.62 98 ALA A CA 1
ATOM 658 C C . ALA A 1 98 ? -7.619 -0.076 -1.187 1.00 95.62 98 ALA A C 1
ATOM 660 O O . ALA A 1 98 ? -8.301 -0.174 -0.167 1.00 95.62 98 ALA A O 1
ATOM 661 N N . LEU A 1 99 ? -6.311 -0.341 -1.226 1.00 95.69 99 LEU A N 1
ATOM 662 C CA . LEU A 1 99 ? -5.454 -0.709 -0.109 1.00 95.69 99 LEU A CA 1
ATOM 663 C C . LEU A 1 99 ? -4.359 0.363 0.041 1.00 95.69 99 LEU A C 1
ATOM 665 O O . LEU A 1 99 ? -3.421 0.408 -0.757 1.00 95.69 99 LEU A O 1
ATOM 669 N N . GLY A 1 100 ? -4.500 1.252 1.025 1.00 94.56 100 GLY A N 1
ATOM 670 C CA . GLY A 1 100 ? -3.545 2.333 1.289 1.00 94.56 100 GLY A CA 1
ATOM 671 C C . GLY A 1 100 ? -2.645 2.004 2.476 1.00 94.56 100 GLY A C 1
ATOM 672 O O . GLY A 1 100 ? -3.145 1.834 3.585 1.00 94.56 100 GLY A O 1
ATOM 673 N N . TYR A 1 101 ? -1.332 1.938 2.261 1.00 93.06 101 TYR A N 1
ATOM 674 C CA . TYR A 1 101 ? -0.321 1.624 3.272 1.00 93.06 101 TYR A CA 1
ATOM 675 C C . TYR A 1 101 ? 0.667 2.783 3.440 1.00 93.06 101 TYR A C 1
ATOM 677 O O . TYR A 1 101 ? 1.346 3.169 2.486 1.00 93.06 101 TYR A O 1
ATOM 685 N N . GLY A 1 102 ? 0.815 3.292 4.663 1.00 92.94 102 GLY A N 1
ATOM 686 C CA . GLY A 1 102 ? 1.866 4.262 4.967 1.00 92.94 102 GLY A CA 1
ATOM 687 C C . GLY A 1 102 ? 1.911 4.722 6.416 1.00 92.94 102 GLY A C 1
ATOM 688 O O . GLY A 1 102 ? 1.456 4.021 7.312 1.00 92.94 102 GLY A O 1
ATOM 689 N N . THR A 1 103 ? 2.436 5.920 6.673 1.00 96.06 103 THR A N 1
ATOM 690 C CA . THR A 1 103 ? 2.141 6.616 7.937 1.00 96.06 103 THR A CA 1
ATOM 691 C C . THR A 1 103 ? 0.709 7.153 7.914 1.00 96.06 103 THR A C 1
ATOM 693 O O . THR A 1 103 ? 0.023 7.105 8.936 1.00 96.06 103 THR A O 1
ATOM 696 N N . LEU A 1 104 ? 0.239 7.562 6.732 1.00 95.44 104 LEU A N 1
ATOM 697 C CA . LEU A 1 104 ? -1.128 7.960 6.420 1.00 95.44 104 LEU A CA 1
ATOM 698 C C . LEU A 1 104 ? -1.667 7.055 5.296 1.00 95.44 104 LEU A C 1
ATOM 700 O O . LEU A 1 104 ? -1.276 7.193 4.137 1.00 95.44 104 LEU A O 1
ATOM 704 N N . GLY A 1 105 ? -2.527 6.097 5.642 1.00 94.69 105 GLY A N 1
ATOM 705 C CA . GLY A 1 105 ? -3.098 5.135 4.694 1.00 94.69 105 GLY A CA 1
ATOM 706 C C . GLY A 1 105 ? -4.545 5.480 4.355 1.00 94.69 105 GLY A C 1
ATOM 707 O O . GLY A 1 105 ? -5.391 5.468 5.246 1.00 94.69 105 GLY A O 1
ATOM 708 N N . TYR A 1 106 ? -4.837 5.752 3.083 1.00 93.31 106 TYR A N 1
ATOM 709 C CA . TYR A 1 106 ? -6.177 6.044 2.568 1.00 93.31 106 TYR A CA 1
ATOM 710 C C . TYR A 1 106 ? -6.664 4.946 1.622 1.00 93.31 106 TYR A C 1
ATOM 712 O O . TYR A 1 106 ? -6.021 4.672 0.605 1.00 93.31 106 TYR A O 1
ATOM 720 N N . GLY A 1 107 ? -7.842 4.383 1.891 1.00 93.06 107 GLY A N 1
ATOM 721 C CA . GLY A 1 107 ? -8.506 3.523 0.916 1.00 93.06 107 GLY A CA 1
ATOM 722 C C . GLY A 1 107 ? -9.827 2.920 1.360 1.00 93.06 107 GLY A C 1
ATOM 723 O O . GLY A 1 107 ? -10.502 3.452 2.230 1.00 93.06 107 GLY A O 1
ATOM 724 N N . ALA A 1 108 ? -10.207 1.783 0.777 1.00 95.56 108 ALA A N 1
ATOM 725 C CA . ALA A 1 108 ? -11.235 0.934 1.377 1.00 95.56 108 ALA A CA 1
ATOM 726 C C . ALA A 1 108 ? -10.679 0.277 2.653 1.00 95.56 108 ALA A C 1
ATOM 728 O O . ALA A 1 108 ? -11.357 0.272 3.681 1.00 95.56 108 ALA A O 1
ATOM 729 N N . LEU A 1 109 ? -9.423 -0.185 2.600 1.00 95.31 109 LEU A N 1
ATOM 730 C CA . LEU A 1 109 ? -8.612 -0.550 3.763 1.00 95.31 109 LEU A CA 1
ATOM 731 C C . LEU A 1 109 ? -7.442 0.438 3.882 1.00 95.31 109 LEU A C 1
ATOM 733 O O . LEU A 1 109 ? -6.576 0.483 3.005 1.00 95.31 109 LEU A O 1
ATOM 737 N N . GLY A 1 110 ? -7.428 1.235 4.950 1.00 93.81 110 GLY A N 1
ATOM 738 C CA . GLY A 1 110 ? -6.349 2.178 5.253 1.00 93.81 110 GLY A CA 1
ATOM 739 C C . GLY A 1 110 ? -5.488 1.670 6.405 1.00 93.81 110 GLY A C 1
ATOM 740 O O . GLY A 1 110 ? -6.000 1.487 7.507 1.00 93.81 110 GLY A O 1
ATOM 741 N N . TYR A 1 111 ? -4.193 1.464 6.167 1.00 92.38 111 TYR A N 1
ATOM 742 C CA . TYR A 1 111 ? -3.212 0.995 7.147 1.00 92.38 111 TYR A CA 1
ATOM 743 C C . TYR A 1 111 ? -2.135 2.056 7.391 1.00 92.38 111 TYR A C 1
ATOM 745 O O . TYR A 1 111 ? -1.444 2.470 6.456 1.00 92.38 111 TYR A O 1
ATOM 753 N N . GLY A 1 112 ? -1.930 2.450 8.649 1.00 92.00 112 GLY A N 1
ATOM 754 C CA . GLY A 1 112 ? -0.790 3.290 9.011 1.00 92.00 112 GLY A CA 1
ATOM 755 C C . GLY A 1 112 ? -0.730 3.701 10.473 1.00 92.00 112 GLY A C 1
ATOM 756 O O . GLY A 1 112 ? -1.295 3.043 11.334 1.00 92.00 112 GLY A O 1
ATOM 757 N N . ALA A 1 113 ? -0.066 4.818 10.777 1.00 95.19 113 ALA A N 1
ATOM 758 C CA . ALA A 1 113 ? -0.287 5.497 12.056 1.00 95.19 113 ALA A CA 1
ATOM 759 C C . ALA A 1 113 ? -1.684 6.146 12.070 1.00 95.19 113 ALA A C 1
ATOM 761 O O . ALA A 1 113 ? -2.372 6.131 13.090 1.00 95.19 113 ALA A O 1
ATOM 762 N N . LEU A 1 114 ? -2.106 6.650 10.908 1.00 94.75 114 LEU A N 1
ATOM 763 C CA . LEU A 1 114 ? -3.418 7.210 10.621 1.00 94.75 114 LEU A CA 1
ATOM 764 C C . LEU A 1 114 ? -4.052 6.412 9.470 1.00 94.75 114 LEU A C 1
ATOM 766 O O . LEU A 1 114 ? -3.681 6.594 8.309 1.00 94.75 114 LEU A O 1
ATOM 770 N N . GLY A 1 115 ? -4.967 5.498 9.793 1.00 93.62 115 GLY A N 1
ATOM 771 C CA . GLY A 1 115 ? -5.659 4.656 8.813 1.00 93.62 115 GLY A CA 1
ATOM 772 C C . GLY A 1 115 ? -7.065 5.177 8.530 1.00 93.62 115 GLY A C 1
ATOM 773 O O . GLY A 1 115 ? -7.887 5.217 9.440 1.00 93.62 115 GLY A O 1
ATOM 774 N N . TYR A 1 116 ? -7.351 5.548 7.283 1.00 91.81 116 TYR A N 1
ATOM 775 C CA . TYR A 1 116 ? -8.644 6.063 6.829 1.00 91.81 116 TYR A CA 1
ATOM 776 C C . TYR A 1 116 ? -9.257 5.138 5.775 1.00 91.81 116 TYR A C 1
ATOM 778 O O . TYR A 1 116 ? -8.656 4.910 4.721 1.00 91.81 116 TYR A O 1
ATOM 786 N N . GLY A 1 117 ? -10.479 4.658 6.010 1.00 91.94 117 GLY A N 1
ATOM 787 C CA . GLY A 1 117 ? -11.209 3.913 4.987 1.00 91.94 117 GLY A CA 1
ATOM 788 C C . GLY A 1 117 ? -12.580 3.400 5.393 1.00 91.94 117 GLY A C 1
ATOM 789 O O . GLY A 1 117 ? -13.223 3.947 6.279 1.00 91.94 117 GLY A O 1
ATOM 790 N N . ALA A 1 118 ? -13.042 2.324 4.755 1.00 95.00 118 ALA A N 1
ATOM 791 C CA . ALA A 1 118 ? -14.156 1.543 5.288 1.00 95.00 118 ALA A CA 1
ATOM 792 C C . ALA A 1 118 ? -13.689 0.759 6.526 1.00 95.00 118 ALA A C 1
ATOM 794 O O . ALA A 1 118 ? -14.369 0.785 7.554 1.00 95.00 118 ALA A O 1
ATOM 795 N N . LEU A 1 119 ? -12.500 0.145 6.452 1.00 94.56 119 LEU A N 1
ATOM 796 C CA . LEU A 1 119 ? -11.753 -0.347 7.612 1.00 94.56 119 LEU A CA 1
ATOM 797 C C . LEU A 1 119 ? -10.482 0.504 7.776 1.00 94.56 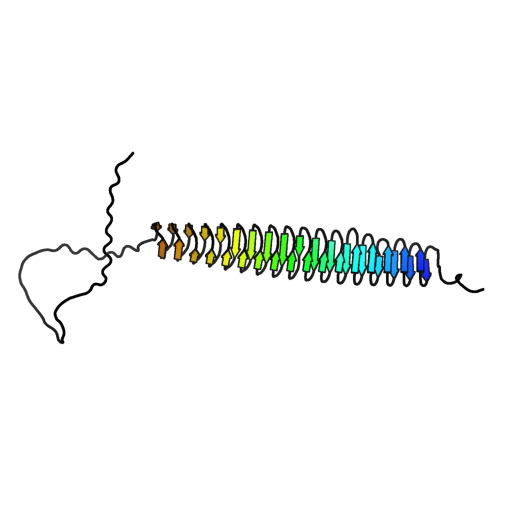119 LEU A C 1
ATOM 799 O O . LEU A 1 119 ? -9.623 0.516 6.890 1.00 94.56 119 LEU A O 1
ATOM 803 N N . GLY A 1 120 ? -10.365 1.221 8.893 1.00 93.19 120 GLY A N 1
ATOM 804 C CA . GLY A 1 120 ? -9.186 2.020 9.232 1.00 93.19 120 GLY A CA 1
ATOM 805 C C . GLY A 1 120 ? -8.372 1.345 10.331 1.00 93.19 120 GLY A C 1
ATOM 806 O O . GLY A 1 120 ? -8.886 1.148 11.428 1.00 93.19 120 GLY A O 1
ATOM 807 N N . TYR A 1 121 ? -7.111 1.012 10.055 1.00 91.69 121 TYR A N 1
ATOM 808 C CA . TYR A 1 121 ? -6.175 0.389 10.993 1.00 91.69 121 TYR A CA 1
ATOM 809 C C . TYR A 1 121 ? -5.005 1.330 11.291 1.00 91.69 121 TYR A C 1
ATOM 811 O O . TYR A 1 121 ? -4.256 1.698 10.382 1.00 91.69 121 TYR A O 1
ATOM 819 N N . GLY A 1 122 ? -4.796 1.675 12.563 1.00 91.25 122 GLY A N 1
ATOM 820 C CA . GLY A 1 122 ? -3.600 2.415 12.959 1.00 91.25 122 GLY A CA 1
ATOM 821 C C . GLY A 1 122 ? -3.491 2.762 14.434 1.00 91.25 122 GLY A C 1
ATOM 822 O O . GLY A 1 122 ? -4.066 2.095 15.282 1.00 91.25 122 GLY A O 1
ATOM 823 N N . ALA A 1 123 ? -2.751 3.821 14.762 1.00 94.62 123 ALA A N 1
ATOM 824 C CA . ALA A 1 123 ? -2.844 4.437 16.084 1.00 94.62 123 ALA A CA 1
ATOM 825 C C . ALA A 1 123 ? -4.172 5.205 16.201 1.00 94.62 123 ALA A C 1
ATOM 827 O O . ALA A 1 123 ? -4.889 5.032 17.188 1.00 94.62 123 ALA A O 1
ATOM 828 N N . LEU A 1 124 ? -4.528 5.968 15.157 1.00 94.12 124 LEU A N 1
ATOM 829 C CA . LEU A 1 124 ? -5.886 6.462 14.919 1.00 94.12 124 LEU A CA 1
ATOM 830 C C . LEU A 1 124 ? -6.477 5.707 13.718 1.00 94.12 124 LEU A C 1
ATOM 832 O O . LEU A 1 124 ? -5.949 5.803 12.607 1.00 94.12 124 LEU A O 1
ATOM 836 N N . GLY A 1 125 ? -7.552 4.952 13.941 1.00 92.75 125 GLY A N 1
ATOM 837 C CA . GLY A 1 125 ? -8.280 4.234 12.893 1.00 92.75 125 GLY A CA 1
ATOM 838 C C . GLY A 1 125 ? -9.636 4.886 12.642 1.00 92.75 125 GLY A C 1
ATOM 839 O O . GLY A 1 125 ? -10.463 4.923 13.549 1.00 92.75 125 GLY A O 1
ATOM 840 N N . TYR A 1 126 ? -9.871 5.378 11.428 1.00 90.44 126 TYR A N 1
ATOM 841 C CA . TYR A 1 126 ? -11.109 6.033 11.003 1.00 90.44 126 TYR A CA 1
ATOM 842 C C . TYR A 1 126 ? -11.810 5.214 9.917 1.00 90.44 126 TYR A C 1
ATOM 844 O O . TYR A 1 126 ? -11.232 4.968 8.855 1.00 90.44 126 TYR A O 1
ATOM 852 N N . GLY A 1 127 ? -13.073 4.846 10.137 1.00 91.25 127 GLY A N 1
ATOM 853 C CA . GLY A 1 127 ? -13.883 4.238 9.084 1.00 91.25 127 GLY A CA 1
ATOM 854 C C . GLY A 1 127 ? -15.289 3.830 9.491 1.00 91.25 127 GLY A C 1
ATOM 855 O O . GLY A 1 127 ? -15.854 4.368 10.432 1.00 91.25 127 GLY A O 1
ATOM 856 N N . ALA A 1 128 ? -15.870 2.852 8.795 1.00 94.12 128 ALA A N 1
ATOM 857 C CA . ALA A 1 128 ? -17.035 2.138 9.314 1.00 94.12 128 ALA A CA 1
ATOM 858 C C . ALA A 1 128 ? -16.612 1.229 10.482 1.00 94.12 128 ALA A C 1
ATOM 860 O O . ALA A 1 128 ? -17.285 1.213 11.513 1.00 94.12 128 ALA A O 1
ATOM 861 N N . LEU A 1 129 ? -15.464 0.551 10.348 1.00 93.50 129 LEU A N 1
ATOM 862 C CA . LEU A 1 129 ? -14.751 -0.108 11.446 1.00 93.50 129 LEU A CA 1
ATOM 863 C C . LEU A 1 129 ? -13.406 0.601 11.668 1.00 93.50 129 LEU A C 1
ATOM 865 O O . LEU A 1 129 ? -12.540 0.579 10.792 1.00 93.50 129 LEU A O 1
ATOM 869 N N . GLY A 1 130 ? -13.236 1.236 12.826 1.00 92.19 130 GLY A N 1
ATOM 870 C CA . GLY A 1 130 ? -11.986 1.891 13.218 1.00 92.19 130 GLY A CA 1
ATOM 871 C C . GLY A 1 130 ? -11.241 1.059 14.258 1.00 92.19 130 GLY A C 1
ATOM 872 O O . GLY A 1 130 ? -11.774 0.832 15.340 1.00 92.19 130 GLY A O 1
ATOM 873 N N . TYR A 1 131 ? -10.017 0.629 13.953 1.00 89.75 131 TYR A N 1
ATOM 874 C CA . TYR A 1 131 ? -9.141 -0.135 14.844 1.00 89.75 131 TYR A CA 1
ATOM 875 C C . TYR A 1 131 ? -7.888 0.673 15.188 1.00 89.75 131 TYR A C 1
ATOM 877 O O . TYR A 1 131 ? -7.124 1.043 14.293 1.00 89.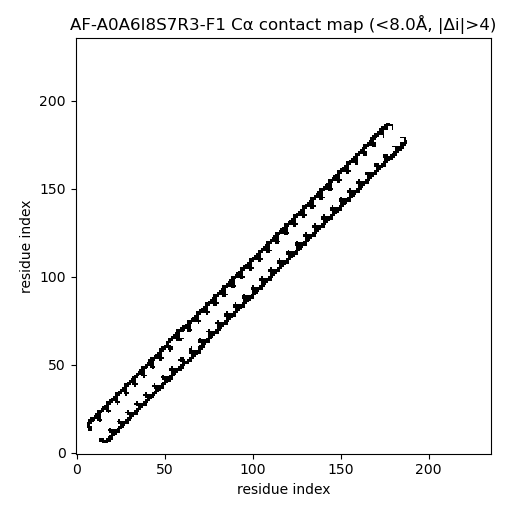75 131 TYR A O 1
ATOM 885 N N . GLY A 1 132 ? -7.630 0.894 16.478 1.00 90.44 132 GLY A N 1
ATOM 886 C CA . GLY A 1 132 ? -6.368 1.492 16.907 1.00 90.44 132 GLY A CA 1
ATOM 887 C C . GLY A 1 132 ? -6.222 1.722 18.401 1.00 90.44 132 GLY A C 1
ATOM 888 O O . GLY A 1 132 ? -6.879 1.076 19.205 1.00 90.44 132 GLY A O 1
ATOM 889 N N . ALA A 1 133 ? -5.370 2.668 18.795 1.00 93.38 133 ALA A N 1
ATOM 890 C CA . ALA A 1 133 ? -5.427 3.224 20.147 1.00 93.38 133 ALA A CA 1
ATOM 891 C C . ALA A 1 133 ? -6.680 4.106 20.297 1.00 93.38 133 ALA A C 1
ATOM 893 O O . ALA A 1 133 ? -7.363 4.035 21.319 1.00 93.38 133 ALA A O 1
ATOM 894 N N . LEU A 1 134 ? -7.009 4.865 19.246 1.00 92.94 134 LEU A N 1
ATOM 895 C CA . LEU A 1 134 ? -8.256 5.608 19.082 1.00 92.94 134 LEU A CA 1
ATOM 896 C C . LEU A 1 134 ? -8.992 5.082 17.840 1.00 92.94 134 LEU A C 1
ATOM 898 O O . LEU A 1 134 ? -8.573 5.335 16.709 1.00 92.94 134 LEU A O 1
ATOM 902 N N . GLY A 1 135 ? -10.065 4.320 18.052 1.00 91.56 135 GLY A N 1
ATOM 903 C CA . GLY A 1 135 ? -10.899 3.776 16.978 1.00 91.56 135 GLY A CA 1
ATOM 904 C C . GLY A 1 135 ? -12.163 4.612 16.793 1.00 91.56 135 GLY A C 1
ATOM 905 O O . GLY A 1 135 ? -12.966 4.700 17.718 1.00 91.56 135 GLY A O 1
ATOM 906 N N . TYR A 1 136 ? -12.355 5.195 15.612 1.00 88.75 136 TYR A N 1
ATOM 907 C CA . TYR A 1 136 ? -13.526 5.992 15.239 1.00 88.75 136 TYR A CA 1
ATOM 908 C C . TYR A 1 136 ? -14.305 5.308 14.113 1.00 88.75 136 TYR A C 1
ATOM 910 O O . TYR A 1 136 ? -13.759 5.075 13.031 1.00 88.75 136 TYR A O 1
ATOM 918 N N . GLY A 1 137 ? -15.595 5.043 14.324 1.00 89.62 137 GLY A N 1
ATOM 919 C CA . GLY A 1 137 ? -16.455 4.568 13.243 1.00 89.62 137 GLY A CA 1
ATOM 920 C C . GLY A 1 137 ? -17.891 4.255 13.628 1.00 89.62 137 GLY A C 1
ATOM 921 O O . GLY A 1 137 ? -18.411 4.779 14.603 1.00 89.62 137 GLY A O 1
ATOM 922 N N . ALA A 1 138 ? -18.550 3.377 12.871 1.00 92.38 138 ALA A N 1
ATOM 923 C CA . ALA A 1 138 ? -19.785 2.751 13.336 1.00 92.38 138 ALA A CA 1
ATOM 924 C C . ALA A 1 138 ? -19.465 1.757 14.465 1.00 92.38 138 ALA A C 1
ATOM 926 O O . ALA A 1 138 ? -20.124 1.788 15.505 1.00 92.38 138 ALA A O 1
ATOM 927 N N . LEU A 1 139 ? -18.411 0.947 14.295 1.00 91.50 139 LEU A N 1
ATOM 928 C CA . LEU A 1 139 ? -17.784 0.179 15.373 1.00 91.50 139 LEU A CA 1
ATOM 929 C C . LEU A 1 139 ? -16.358 0.713 15.597 1.00 91.50 139 LEU A C 1
ATOM 931 O O . LEU A 1 139 ? -15.517 0.637 14.699 1.00 91.50 139 LEU A O 1
ATOM 935 N N . GLY A 1 140 ? -16.091 1.266 16.779 1.00 90.50 140 GLY A N 1
ATOM 936 C CA . GLY A 1 140 ? -14.770 1.765 17.169 1.00 90.50 140 GLY A CA 1
ATOM 937 C C . GLY A 1 140 ? -14.109 0.823 18.171 1.00 90.50 140 GLY A C 1
ATOM 938 O O . GLY A 1 140 ? -14.655 0.613 19.251 1.00 90.50 140 GLY A O 1
ATOM 939 N N . TYR A 1 141 ? -12.940 0.279 17.836 1.00 87.38 141 TYR A N 1
ATOM 940 C CA . TYR A 1 141 ? -12.139 -0.604 18.685 1.00 87.38 141 TYR A CA 1
ATOM 941 C C . TYR A 1 141 ? -10.818 0.071 19.064 1.00 87.38 141 TYR A C 1
ATOM 943 O O . TYR A 1 141 ? -10.019 0.405 18.186 1.00 87.38 141 TYR A O 1
ATOM 951 N N . GLY A 1 142 ? -10.549 0.220 20.363 1.00 88.44 142 GLY A N 1
ATOM 952 C CA . GLY A 1 142 ? -9.243 0.688 20.820 1.00 88.44 142 GLY A CA 1
ATOM 953 C C . GLY A 1 142 ? -9.082 0.845 22.324 1.00 88.44 142 GLY A C 1
ATOM 954 O O . GLY A 1 142 ? -9.775 0.205 23.102 1.00 88.44 142 GLY A O 1
ATOM 955 N N . ALA A 1 143 ? -8.162 1.708 22.755 1.00 91.12 143 ALA A N 1
ATOM 956 C CA . ALA A 1 143 ? -8.125 2.162 24.144 1.00 91.12 143 ALA A CA 1
ATOM 957 C C . ALA A 1 143 ? -9.290 3.132 24.405 1.00 91.12 143 ALA A C 1
ATOM 959 O O . ALA A 1 143 ? -10.021 2.950 25.382 1.00 91.12 143 ALA A O 1
ATOM 960 N N . LEU A 1 144 ? -9.510 4.086 23.489 1.00 90.44 144 LEU A N 1
ATOM 961 C CA . LEU A 1 144 ? -10.771 4.821 23.365 1.00 90.44 144 LEU A CA 1
ATOM 962 C C . LEU A 1 144 ? -11.476 4.377 22.070 1.00 90.44 144 LEU A C 1
ATOM 964 O O . LEU A 1 144 ? -10.922 4.526 20.977 1.00 90.44 144 LEU A O 1
ATOM 968 N N . GLY A 1 145 ? -12.682 3.826 22.188 1.00 90.06 145 GLY A N 1
ATOM 969 C CA . GLY A 1 145 ? -13.518 3.426 21.053 1.00 90.06 145 GLY A CA 1
ATOM 970 C C . GLY A 1 145 ? -14.718 4.357 20.917 1.00 90.06 145 GLY A C 1
ATOM 971 O O . GLY A 1 145 ? -15.522 4.446 21.842 1.00 90.06 145 GLY A O 1
ATOM 972 N N . TYR A 1 146 ? -14.855 5.029 19.775 1.00 86.69 146 TYR A N 1
ATOM 973 C CA . TYR A 1 146 ? -15.945 5.953 19.459 1.00 86.69 146 TYR A CA 1
ATOM 974 C C . TYR A 1 146 ? -16.791 5.413 18.304 1.00 86.69 146 TYR A C 1
ATOM 976 O O . TYR A 1 146 ? -16.272 5.190 17.208 1.00 86.69 146 TYR A O 1
ATOM 984 N N . GLY A 1 147 ? -18.100 5.259 18.513 1.00 88.00 147 GLY A N 1
ATOM 985 C CA . GLY A 1 147 ? -19.007 4.912 17.422 1.00 88.00 147 GLY A CA 1
ATOM 986 C C . GLY A 1 147 ? -20.461 4.700 17.811 1.00 88.00 147 GLY A C 1
ATOM 987 O O . GLY A 1 147 ? -20.924 5.204 18.825 1.00 88.00 147 GLY A O 1
ATOM 988 N N . ALA A 1 148 ? -21.202 3.930 17.014 1.00 90.25 148 ALA A N 1
ATOM 989 C CA . ALA A 1 148 ? -22.478 3.375 17.459 1.00 90.25 148 ALA A CA 1
ATOM 990 C C . ALA A 1 148 ? -22.231 2.273 18.504 1.00 90.25 148 ALA A C 1
ATOM 992 O O . ALA A 1 148 ? -22.888 2.270 19.547 1.00 90.25 148 ALA A O 1
ATOM 993 N N . LEU A 1 149 ? -21.239 1.404 18.261 1.00 88.44 149 LEU A N 1
ATOM 994 C CA . LEU A 1 149 ? -20.662 0.500 19.259 1.00 88.44 149 LEU A CA 1
ATOM 995 C C . LEU A 1 149 ? -19.207 0.915 19.536 1.00 88.44 149 LEU A C 1
ATOM 997 O O . LEU A 1 149 ? -18.356 0.822 18.649 1.00 88.44 149 LEU A O 1
ATOM 1001 N N . GLY A 1 150 ? -18.919 1.372 20.753 1.00 88.12 150 GLY A N 1
ATOM 1002 C CA . GLY A 1 150 ? -17.561 1.704 21.195 1.00 88.12 150 GLY A CA 1
ATOM 1003 C C . GLY A 1 150 ? -16.998 0.606 22.094 1.00 88.12 150 GLY A C 1
ATOM 1004 O O . GLY A 1 150 ? -17.572 0.340 23.147 1.00 88.12 150 GLY A O 1
ATOM 1005 N N . TYR A 1 151 ? -15.881 -0.009 21.706 1.00 84.81 151 TYR A N 1
ATOM 1006 C CA . TYR A 1 151 ? -15.166 -1.036 22.469 1.00 84.81 151 TYR A CA 1
ATOM 1007 C C . TYR A 1 151 ? -13.785 -0.527 22.890 1.00 84.81 151 TYR A C 1
ATOM 1009 O O . TYR A 1 151 ? -12.959 -0.197 22.036 1.00 84.81 151 TYR A O 1
ATOM 1017 N N . GLY A 1 152 ? -13.499 -0.518 24.194 1.00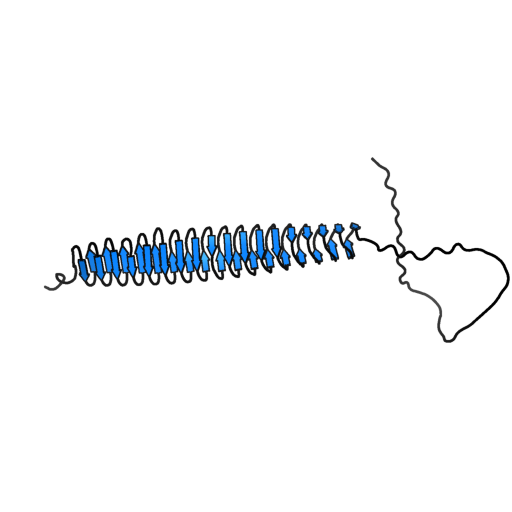 86.69 152 GLY A N 1
ATOM 1018 C CA . GLY A 1 152 ? -12.158 -0.202 24.681 1.00 86.69 152 GLY A CA 1
ATOM 1019 C C . GLY A 1 152 ? -11.999 -0.184 26.193 1.00 86.69 152 GLY A C 1
ATOM 1020 O O . GLY A 1 152 ? -12.783 -0.783 26.915 1.00 86.69 152 GLY A O 1
ATOM 1021 N N . ALA A 1 153 ? -10.992 0.528 26.700 1.00 88.50 153 ALA A N 1
ATOM 1022 C CA . ALA A 1 153 ? -10.973 0.910 28.114 1.00 88.50 153 ALA A CA 1
ATOM 1023 C C . ALA A 1 153 ? -12.052 1.976 28.387 1.00 88.50 153 ALA A C 1
ATOM 1025 O O . ALA A 1 153 ? -12.733 1.929 29.412 1.00 88.50 153 ALA A O 1
ATOM 1026 N N . LEU A 1 154 ? -12.238 2.879 27.420 1.00 86.69 154 LEU A N 1
ATOM 1027 C CA . LEU A 1 154 ? -13.264 3.914 27.359 1.00 86.69 154 LEU A CA 1
ATOM 1028 C C . LEU A 1 154 ? -14.084 3.730 26.073 1.00 86.69 154 LEU A C 1
ATOM 1030 O O . LEU A 1 154 ? -13.602 4.013 24.976 1.00 86.69 154 LEU A O 1
ATOM 1034 N N . GLY A 1 155 ? -15.310 3.226 26.205 1.00 86.69 155 GLY A N 1
ATOM 1035 C CA . GLY A 1 155 ? -16.228 3.010 25.085 1.00 86.69 155 GLY A CA 1
ATOM 1036 C C . GLY A 1 155 ? -17.299 4.097 25.033 1.00 86.69 155 GLY A C 1
ATOM 1037 O O . GLY A 1 155 ? -18.094 4.205 25.964 1.00 86.69 155 GLY A O 1
ATOM 1038 N N . TYR A 1 156 ? -17.342 4.871 23.951 1.00 83.44 156 TYR A N 1
ATOM 1039 C CA . TYR A 1 156 ? -18.333 5.919 23.694 1.00 83.44 156 TYR A CA 1
ATOM 1040 C C . TYR A 1 156 ? -19.235 5.526 22.522 1.00 83.44 156 TYR A C 1
ATOM 1042 O O . TYR A 1 156 ? -18.750 5.337 21.404 1.00 83.44 156 TYR A O 1
ATOM 1050 N N . GLY A 1 157 ? -20.549 5.454 22.746 1.00 85.31 157 GLY A N 1
ATOM 1051 C CA . GLY A 1 157 ? -21.493 5.224 21.656 1.00 85.31 157 GLY A CA 1
ATOM 1052 C C . GLY A 1 157 ? -22.953 5.082 22.059 1.00 85.31 157 GLY A C 1
ATOM 1053 O O . GLY A 1 157 ? -23.367 5.548 23.112 1.00 85.31 157 GLY A O 1
ATOM 1054 N N . ALA A 1 158 ? -23.755 4.423 21.223 1.00 86.19 158 ALA A N 1
ATOM 1055 C CA . ALA A 1 158 ? -25.087 3.976 21.628 1.00 86.19 158 ALA A CA 1
ATOM 1056 C C . ALA A 1 158 ? -24.969 2.792 22.603 1.00 86.19 158 ALA A C 1
ATOM 1058 O O . ALA A 1 158 ? -25.597 2.817 23.665 1.00 86.19 158 ALA A O 1
ATOM 1059 N N . LEU A 1 159 ? -24.106 1.816 22.278 1.00 83.88 159 LEU A N 1
ATOM 1060 C CA . LEU A 1 159 ? -23.596 0.821 23.226 1.00 83.88 159 LEU A CA 1
ATOM 1061 C C . LEU A 1 159 ? -22.105 1.096 23.494 1.00 83.88 159 LEU A C 1
ATOM 1063 O O . LEU A 1 159 ? -21.292 1.070 22.567 1.00 83.88 159 LEU A O 1
ATOM 1067 N N . GLY A 1 160 ? -21.744 1.349 24.751 1.00 84.75 160 GLY A N 1
ATOM 1068 C CA . GLY A 1 160 ? -20.355 1.523 25.184 1.00 84.75 160 GLY A CA 1
ATOM 1069 C C . GLY A 1 160 ? -19.886 0.327 26.011 1.00 84.75 160 GLY A C 1
ATOM 1070 O O . GLY A 1 160 ? -20.474 0.047 27.054 1.00 84.75 160 GLY A O 1
ATOM 1071 N N . TYR A 1 161 ? -18.831 -0.357 25.569 1.00 80.94 161 TYR A N 1
ATOM 1072 C CA . TYR A 1 161 ? -18.211 -1.498 26.246 1.00 80.94 161 TYR A CA 1
ATOM 1073 C C . TYR A 1 161 ? -16.792 -1.144 26.702 1.00 80.94 161 TYR A C 1
ATOM 1075 O O . TYR A 1 161 ? -15.934 -0.837 25.872 1.00 80.94 161 TYR A O 1
ATOM 1083 N N . GLY A 1 162 ? -16.521 -1.230 28.007 1.00 83.31 162 GLY A N 1
ATOM 1084 C CA . GLY A 1 162 ? -15.168 -1.032 28.525 1.00 83.31 162 GLY A CA 1
ATOM 1085 C C . GLY A 1 162 ? -15.034 -1.058 30.040 1.00 83.31 162 GLY A C 1
ATOM 1086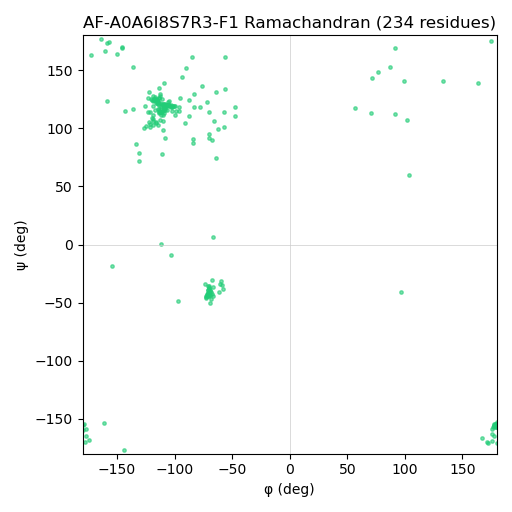 O O . GLY A 1 162 ? -15.892 -1.579 30.739 1.00 83.31 162 GLY A O 1
ATOM 1087 N N . ALA A 1 163 ? -13.958 -0.478 30.576 1.00 84.12 163 ALA A N 1
ATOM 1088 C CA . ALA A 1 163 ? -13.890 -0.174 32.008 1.00 84.12 163 ALA A CA 1
ATOM 1089 C C . ALA A 1 163 ? -14.839 0.991 32.349 1.00 84.12 163 ALA A C 1
ATOM 1091 O O . ALA A 1 163 ? -15.545 0.947 33.358 1.00 84.12 163 ALA A O 1
ATOM 1092 N N . LEU A 1 164 ? -14.888 1.982 31.454 1.00 82.06 164 LEU A N 1
ATOM 1093 C CA . LEU A 1 164 ? -15.791 3.127 31.453 1.00 82.06 164 LEU A CA 1
ATOM 1094 C C . LEU A 1 164 ? -16.630 3.106 30.165 1.00 82.06 164 LEU A C 1
ATOM 1096 O O . LEU A 1 164 ? -16.108 3.330 29.073 1.00 82.06 164 LEU A O 1
ATOM 1100 N N . GLY A 1 165 ? -17.924 2.810 30.291 1.00 82.25 165 GLY A N 1
ATOM 1101 C CA . GLY A 1 165 ? -18.865 2.758 29.168 1.00 82.25 165 GLY A CA 1
ATOM 1102 C C . GLY A 1 165 ? -19.829 3.942 29.191 1.00 82.25 165 GLY A C 1
ATOM 1103 O O . GLY A 1 165 ? -20.589 4.087 30.148 1.00 82.25 165 GLY A O 1
ATOM 1104 N N . TYR A 1 166 ? -19.826 4.757 28.136 1.00 78.50 166 TYR A N 1
ATOM 1105 C CA . TYR A 1 166 ? -20.706 5.912 27.949 1.00 78.50 166 TYR A CA 1
ATOM 1106 C C . TYR A 1 166 ? -21.657 5.675 26.772 1.00 78.50 166 TYR A C 1
ATOM 1108 O O . TYR A 1 166 ? -21.207 5.516 25.635 1.00 78.50 166 TYR A O 1
ATOM 1116 N N . GLY A 1 167 ? -22.968 5.694 27.024 1.00 79.44 167 GLY A N 1
ATOM 1117 C CA . GLY A 1 167 ? -23.957 5.564 25.955 1.00 79.44 167 GLY A CA 1
ATOM 1118 C C . GLY A 1 167 ? -25.409 5.497 26.409 1.00 79.44 167 GLY A C 1
ATOM 1119 O O . GLY A 1 167 ? -25.738 5.837 27.539 1.00 79.44 167 GLY A O 1
ATOM 1120 N N . ALA A 1 168 ? -26.304 5.031 25.536 1.00 82.00 168 ALA A N 1
ATOM 1121 C CA . ALA A 1 168 ? -27.659 4.665 25.957 1.00 82.00 168 ALA A CA 1
ATOM 1122 C C . ALA A 1 168 ? -27.619 3.404 26.843 1.00 82.00 168 ALA A C 1
ATOM 1124 O O . ALA A 1 168 ? -28.305 3.331 27.865 1.00 82.00 168 ALA A O 1
ATOM 1125 N N . LEU A 1 169 ? -26.752 2.457 26.474 1.00 77.94 169 LEU A N 1
ATOM 1126 C CA . LEU A 1 169 ? -26.431 1.234 27.204 1.00 77.94 169 LEU A CA 1
ATOM 1127 C C . LEU A 1 169 ? -24.919 1.194 27.469 1.00 77.94 169 LEU A C 1
ATOM 1129 O O . LEU A 1 169 ? -24.119 1.114 26.536 1.00 77.94 169 LEU A O 1
ATOM 1133 N N . GLY A 1 170 ? -24.527 1.270 28.740 1.00 78.44 170 GLY A N 1
ATOM 1134 C CA . GLY A 1 170 ? -23.123 1.250 29.161 1.00 78.44 170 GLY A CA 1
ATOM 1135 C C . GLY A 1 170 ? -22.788 -0.043 29.899 1.00 78.44 170 GLY A C 1
ATOM 1136 O O . GLY A 1 170 ? -23.384 -0.318 30.939 1.00 78.44 170 GLY A O 1
ATOM 1137 N N . TYR A 1 171 ? -21.828 -0.814 29.393 1.00 75.50 171 TYR A N 1
ATOM 1138 C CA . TYR A 1 171 ? -21.334 -2.055 29.993 1.00 75.50 171 TYR A CA 1
ATOM 1139 C C . TYR A 1 171 ? -19.886 -1.869 30.450 1.00 75.50 171 TYR A C 1
ATOM 1141 O O . TYR A 1 171 ? -18.998 -1.639 29.628 1.00 75.50 171 TYR A O 1
ATOM 1149 N N . GLY A 1 172 ? -19.640 -1.979 31.758 1.00 75.44 172 GLY A N 1
ATOM 1150 C CA . GLY A 1 172 ? -18.300 -1.801 32.315 1.00 75.44 172 GLY A CA 1
ATOM 1151 C C . GLY A 1 172 ? -18.237 -1.784 33.834 1.00 75.44 172 GLY A C 1
ATOM 1152 O O . GLY A 1 172 ? -19.225 -2.065 34.502 1.00 75.44 172 GLY A O 1
ATOM 1153 N N . ALA A 1 173 ? -17.085 -1.435 34.408 1.00 78.81 173 ALA A N 1
ATOM 1154 C CA . ALA A 1 173 ? -16.983 -1.220 35.855 1.00 78.81 173 ALA A CA 1
ATOM 1155 C C . ALA A 1 173 ? -17.790 0.024 36.278 1.00 78.81 173 ALA A C 1
ATOM 1157 O O . ALA A 1 173 ? -18.542 -0.015 37.254 1.00 78.81 173 ALA A O 1
ATOM 1158 N N . LEU A 1 174 ? -17.681 1.090 35.480 1.00 75.31 174 LEU A N 1
ATOM 1159 C CA . LEU A 1 174 ? -18.427 2.341 35.587 1.00 75.31 174 LEU A CA 1
ATOM 1160 C C . LEU A 1 174 ? -19.239 2.542 34.299 1.00 75.31 174 LEU A C 1
ATOM 1162 O O . LEU A 1 174 ? -18.677 2.747 33.221 1.00 75.31 174 LEU A O 1
ATOM 1166 N N . GLY A 1 175 ? -20.564 2.441 34.406 1.00 74.19 175 GLY A N 1
ATOM 1167 C CA . GLY A 1 175 ? -21.488 2.560 33.275 1.00 74.19 175 GLY A CA 1
ATOM 1168 C C . GLY A 1 175 ? -22.336 3.822 33.383 1.00 74.19 175 GLY A C 1
ATOM 1169 O O . GLY A 1 175 ? -23.114 3.953 34.328 1.00 74.19 175 GLY A O 1
ATOM 1170 N N . TYR A 1 176 ? -22.218 4.720 32.406 1.00 70.75 176 TYR A N 1
ATOM 1171 C CA . TYR A 1 176 ? -22.991 5.956 32.305 1.00 70.75 176 TYR A CA 1
ATOM 1172 C C . TYR A 1 176 ? -23.968 5.862 31.133 1.00 70.75 176 TYR A C 1
ATOM 1174 O O . TYR A 1 176 ? -23.557 5.852 29.971 1.00 70.75 176 TYR A O 1
ATOM 1182 N N . GLY A 1 177 ? -25.265 5.794 31.436 1.00 67.88 177 GLY A N 1
ATOM 1183 C CA . GLY A 1 177 ? -26.295 5.680 30.408 1.00 67.88 177 GLY A CA 1
ATOM 1184 C C . GLY A 1 177 ? -27.706 5.491 30.942 1.00 67.88 177 GLY A C 1
ATOM 1185 O O . GLY A 1 177 ? -27.912 5.335 32.141 1.00 67.88 177 GLY A O 1
ATOM 1186 N N . ALA A 1 178 ? -28.692 5.476 30.041 1.00 71.25 178 ALA A N 1
ATOM 1187 C CA . ALA A 1 178 ? -30.086 5.195 30.395 1.00 71.25 178 ALA A CA 1
ATOM 1188 C C . ALA A 1 178 ? -30.243 3.809 31.048 1.00 71.25 178 ALA A C 1
ATOM 1190 O O . ALA A 1 178 ? -31.050 3.641 31.960 1.00 71.25 178 ALA A O 1
ATOM 1191 N N . LEU A 1 179 ? -29.437 2.837 30.608 1.00 67.06 179 LEU A N 1
ATOM 1192 C CA . LEU A 1 179 ? -29.352 1.487 31.161 1.00 67.06 179 LEU A CA 1
ATOM 1193 C C . LEU A 1 179 ? -27.873 1.094 31.345 1.00 67.06 179 LEU A C 1
ATOM 1195 O O . LEU A 1 179 ? -27.246 0.509 30.462 1.00 67.06 179 LEU A O 1
ATOM 1199 N N . GLY A 1 180 ? -27.293 1.460 32.491 1.00 64.94 180 GLY A N 1
ATOM 1200 C CA . GLY A 1 180 ? -25.923 1.094 32.868 1.00 64.94 180 GLY A CA 1
ATOM 1201 C C . GLY A 1 180 ? -25.849 -0.261 33.582 1.00 64.94 180 GLY A C 1
ATOM 1202 O O . GLY A 1 180 ? -26.474 -0.443 34.624 1.00 64.94 180 GLY A O 1
ATOM 1203 N N . TYR A 1 181 ? -25.043 -1.187 33.062 1.00 65.62 181 TYR A N 1
ATOM 1204 C CA . TYR A 1 181 ? -24.763 -2.502 33.651 1.00 65.62 181 TYR A CA 1
ATOM 1205 C C . TYR A 1 181 ? -23.314 -2.563 34.146 1.00 65.62 181 TYR A C 1
ATOM 1207 O O . TYR A 1 181 ? -22.439 -3.135 33.493 1.00 65.62 181 TYR A O 1
ATOM 1215 N N . GLY A 1 182 ? -23.065 -1.956 35.307 1.00 63.00 182 GLY A N 1
ATOM 1216 C CA . GLY A 1 182 ? -21.746 -1.940 35.931 1.00 63.00 182 GLY A CA 1
ATOM 1217 C C . GLY A 1 182 ? -21.779 -1.977 37.450 1.00 63.00 182 GLY A C 1
ATOM 1218 O O . GLY A 1 182 ? -22.835 -1.810 38.058 1.00 63.00 182 GLY A O 1
ATOM 1219 N N . ALA A 1 183 ? -20.609 -2.188 38.059 1.00 61.66 183 ALA A N 1
ATOM 1220 C CA . ALA A 1 183 ? -20.449 -2.203 39.515 1.00 61.66 183 ALA A CA 1
ATOM 1221 C C . ALA A 1 183 ? -20.874 -0.868 40.156 1.00 61.66 183 ALA A C 1
ATOM 1223 O O . ALA A 1 183 ? -21.395 -0.852 41.268 1.00 61.66 183 ALA A O 1
ATOM 1224 N N . LEU A 1 184 ? -20.691 0.236 39.425 1.00 61.47 184 LEU A N 1
ATOM 1225 C CA . LEU A 1 184 ? -21.142 1.582 39.773 1.00 61.47 184 LEU A CA 1
ATOM 1226 C C . LEU A 1 184 ? -21.867 2.201 38.562 1.00 61.47 184 LEU A C 1
ATOM 1228 O O . LEU A 1 184 ? -21.289 2.958 37.781 1.00 61.47 184 LEU A O 1
ATOM 1232 N N . GLY A 1 185 ? -23.125 1.806 38.353 1.00 57.53 185 GLY A N 1
ATOM 1233 C CA . GLY A 1 185 ? -23.970 2.322 37.272 1.00 57.53 185 GLY A CA 1
ATOM 1234 C C . GLY A 1 185 ? -24.655 3.645 37.630 1.00 57.53 185 GLY A C 1
ATOM 1235 O O . GLY A 1 185 ? -25.329 3.732 38.656 1.00 57.53 185 GLY A O 1
ATOM 1236 N N . TYR A 1 186 ? -24.546 4.649 36.757 1.00 60.69 186 TYR A N 1
ATOM 1237 C CA . TYR A 1 186 ? -25.239 5.935 36.878 1.00 60.69 186 TYR A CA 1
ATOM 1238 C C . TYR A 1 186 ? -26.168 6.146 35.679 1.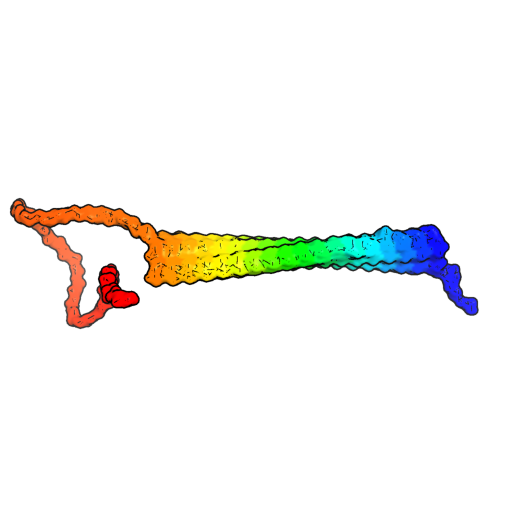00 60.69 186 TYR A C 1
ATOM 1240 O O . TYR A 1 186 ? -25.717 6.416 34.563 1.00 60.69 186 TYR A O 1
ATOM 1248 N N . GLY A 1 187 ? -27.475 6.051 35.925 1.00 57.06 187 GLY A N 1
ATOM 1249 C CA . GLY A 1 187 ? -28.513 6.325 34.935 1.00 57.06 187 GLY A CA 1
ATOM 1250 C C . GLY A 1 187 ? -29.659 7.150 35.521 1.00 57.06 187 GLY A C 1
ATOM 1251 O O . GLY A 1 187 ? -29.902 7.085 36.729 1.00 57.06 187 GLY A O 1
ATOM 1252 N N . PRO A 1 188 ? -30.370 7.943 34.699 1.00 47.09 188 PRO A N 1
ATOM 1253 C CA . PRO A 1 188 ? -31.527 8.703 35.144 1.00 47.09 188 PRO A CA 1
ATOM 1254 C C . PRO A 1 188 ? -32.688 7.752 35.454 1.00 47.09 188 PRO A C 1
ATOM 1256 O O . PRO A 1 188 ? -33.506 7.440 34.590 1.00 47.09 188 PRO A O 1
ATOM 1259 N N . CYS A 1 189 ? -32.790 7.320 36.712 1.00 43.06 189 CYS A N 1
ATOM 1260 C CA . CYS A 1 189 ? -34.014 6.730 37.240 1.00 43.06 189 CYS A CA 1
ATOM 1261 C C . CYS A 1 189 ? -35.152 7.741 37.064 1.00 43.06 189 CYS A C 1
ATOM 1263 O O . CYS A 1 189 ? -35.273 8.691 37.838 1.00 43.06 189 CYS A O 1
ATOM 1265 N N . THR A 1 190 ? -35.992 7.542 36.046 1.00 37.69 190 THR A N 1
ATOM 1266 C CA . THR A 1 190 ? -37.209 8.332 35.856 1.00 37.69 190 THR A CA 1
ATOM 1267 C C . THR A 1 190 ? -38.055 8.207 37.113 1.00 37.69 190 THR A C 1
ATOM 1269 O O . THR A 1 190 ? -38.522 7.114 37.445 1.00 37.69 190 THR A O 1
ATOM 1272 N N . TYR A 1 191 ? -38.222 9.322 37.823 1.00 31.12 191 TYR A N 1
ATOM 1273 C CA . TYR A 1 191 ? -38.938 9.383 39.089 1.00 31.12 191 TYR A CA 1
ATOM 1274 C C . TYR A 1 191 ? -40.423 9.097 38.836 1.00 31.12 191 TYR A C 1
ATOM 1276 O O . TYR A 1 191 ? -41.215 10.001 38.571 1.00 31.12 191 TYR A O 1
ATOM 1284 N N . SER A 1 192 ? -40.809 7.821 38.897 1.00 35.44 192 SER A N 1
ATOM 1285 C CA . SER A 1 192 ? -42.214 7.431 38.905 1.00 35.44 192 SER A CA 1
ATOM 1286 C C . SER A 1 192 ? -42.803 7.861 40.243 1.00 35.44 192 SER A C 1
ATOM 1288 O O . SER A 1 192 ? -42.675 7.167 41.253 1.00 35.44 192 SER A O 1
ATOM 1290 N N . THR A 1 193 ? -43.416 9.046 40.255 1.00 32.78 193 THR A N 1
ATOM 1291 C CA . THR A 1 193 ? -44.204 9.589 41.363 1.00 32.78 193 THR A CA 1
ATOM 1292 C C . THR A 1 193 ? -45.434 8.708 41.602 1.00 32.78 193 THR A C 1
ATOM 1294 O O . THR A 1 193 ? -46.570 9.084 41.308 1.00 32.78 193 THR A O 1
ATOM 1297 N N . ARG A 1 194 ? -45.244 7.522 42.198 1.00 33.19 194 ARG A N 1
ATOM 1298 C CA . ARG A 1 194 ? -46.349 6.799 42.832 1.00 33.19 194 ARG A CA 1
ATOM 1299 C C . ARG A 1 194 ? -46.846 7.693 43.966 1.00 33.19 194 ARG A C 1
ATOM 1301 O O . ARG A 1 194 ? -46.214 7.750 45.017 1.00 33.19 194 ARG A O 1
ATOM 1308 N N . LYS A 1 195 ? -47.944 8.422 43.722 1.00 31.23 195 LYS A N 1
ATOM 1309 C CA . LYS A 1 195 ? -48.568 9.338 44.687 1.00 31.23 195 LYS A CA 1
ATOM 1310 C C . LYS A 1 195 ? -48.700 8.641 46.039 1.00 31.23 195 LYS A C 1
ATOM 1312 O O . LYS A 1 195 ? -49.503 7.715 46.179 1.00 31.23 195 LYS A O 1
ATOM 1317 N N . VAL A 1 196 ? -47.918 9.098 47.014 1.00 34.97 196 VAL A N 1
ATOM 1318 C CA . VAL A 1 196 ? -48.041 8.663 48.403 1.00 34.97 196 VAL A CA 1
ATOM 1319 C C . VAL A 1 196 ? -49.392 9.163 48.895 1.00 34.97 196 VAL A C 1
ATOM 1321 O O . VAL A 1 196 ? -49.574 10.361 49.091 1.00 34.97 196 VAL A O 1
ATOM 1324 N N . HIS A 1 197 ? -50.350 8.254 49.046 1.00 30.42 197 HIS A N 1
ATOM 1325 C CA . HIS A 1 197 ? -51.570 8.535 49.791 1.00 30.42 197 HIS A CA 1
ATOM 1326 C C . HIS A 1 197 ? -51.252 8.305 51.272 1.00 30.42 197 HIS A C 1
ATOM 1328 O O . HIS A 1 197 ? -50.885 7.181 51.625 1.00 30.42 197 HIS A O 1
ATOM 1334 N N . PRO A 1 198 ? -51.354 9.324 52.144 1.00 32.56 198 PRO A N 1
ATOM 1335 C CA . PRO A 1 198 ? -51.262 9.111 53.579 1.00 32.56 198 PRO A CA 1
ATOM 1336 C C . PRO A 1 198 ? -52.442 8.248 54.030 1.00 32.56 198 PRO A C 1
ATOM 1338 O O . PRO A 1 198 ? -53.591 8.526 53.681 1.00 32.56 198 PRO A O 1
ATOM 1341 N N . ALA A 1 199 ? -52.168 7.202 54.804 1.00 31.19 199 ALA A N 1
ATOM 1342 C CA . ALA A 1 199 ? -53.219 6.383 55.389 1.00 31.19 199 ALA A CA 1
ATOM 1343 C C . ALA A 1 199 ? -53.951 7.176 56.486 1.00 31.19 199 ALA A C 1
ATOM 1345 O O . ALA A 1 199 ? -53.373 7.469 57.531 1.00 31.19 199 ALA A O 1
ATOM 1346 N N . HIS A 1 200 ? -55.230 7.484 56.263 1.00 30.16 200 HIS A N 1
ATOM 1347 C CA . HIS A 1 200 ? -56.148 7.928 57.312 1.00 30.16 200 HIS A CA 1
ATOM 1348 C C . HIS A 1 200 ? -56.946 6.725 57.838 1.00 30.16 200 HIS A C 1
ATOM 1350 O O . HIS A 1 200 ? -57.575 6.030 57.037 1.00 30.16 200 HIS A O 1
ATOM 1356 N N . PRO A 1 201 ? -56.959 6.464 59.156 1.00 40.03 201 PRO A N 1
ATOM 1357 C CA . PRO A 1 201 ? -57.813 5.440 59.741 1.00 40.03 201 PRO A CA 1
ATOM 1358 C C . PRO A 1 201 ? -59.191 5.998 60.165 1.00 40.03 201 PRO A C 1
ATOM 1360 O O . PRO A 1 201 ? -59.293 7.148 60.582 1.00 40.03 201 PRO A O 1
ATOM 1363 N N . TYR A 1 202 ? -60.196 5.108 60.151 1.00 29.50 202 TYR A N 1
ATOM 1364 C CA . TYR A 1 202 ? -61.541 5.178 60.771 1.00 29.50 202 TYR A CA 1
ATOM 1365 C C . TYR A 1 202 ? -62.774 5.738 59.998 1.00 29.50 202 TYR A C 1
ATOM 1367 O O . TYR A 1 202 ? -62.972 6.938 59.859 1.00 29.50 202 TYR A O 1
ATOM 1375 N N . LEU A 1 203 ? -63.689 4.781 59.723 1.00 28.36 203 LEU A N 1
ATOM 1376 C CA . LEU A 1 203 ? -65.164 4.773 59.917 1.00 28.36 203 LEU A CA 1
ATOM 1377 C C . LEU A 1 203 ? -66.174 5.006 58.749 1.00 28.36 203 LEU A C 1
ATOM 1379 O O . LEU A 1 203 ? -66.501 6.128 58.383 1.00 28.36 203 LEU A O 1
ATOM 1383 N N . LEU A 1 204 ? -66.804 3.862 58.380 1.00 31.45 204 LEU A N 1
ATOM 1384 C CA . LEU A 1 204 ? -68.211 3.600 57.971 1.00 31.45 204 LEU A CA 1
ATOM 1385 C C . LEU A 1 204 ? -68.591 3.373 56.452 1.00 31.45 204 LEU A C 1
ATOM 1387 O O . LEU A 1 204 ? -69.456 4.116 55.977 1.00 31.45 204 LEU A O 1
ATOM 1391 N N . GLN A 1 205 ? -68.014 2.306 55.753 1.00 29.97 205 GLN A N 1
ATOM 1392 C CA . GLN A 1 205 ? -68.664 1.110 55.007 1.00 29.97 205 GLN A CA 1
ATOM 1393 C C . GLN A 1 205 ? -67.894 0.172 53.923 1.00 29.97 205 GLN A C 1
ATOM 1395 O O . GLN A 1 205 ? -67.245 0.710 53.039 1.00 29.97 205 GLN A O 1
ATOM 1400 N N . GLN A 1 206 ? -68.105 -1.199 53.925 1.00 33.03 206 GLN A N 1
ATOM 1401 C CA . GLN A 1 206 ? -68.351 -2.291 52.845 1.00 33.03 206 GLN A CA 1
ATOM 1402 C C . GLN A 1 206 ? -67.345 -3.035 51.806 1.00 33.03 206 GLN A C 1
ATOM 1404 O O . GLN A 1 206 ? -66.449 -2.405 51.262 1.00 33.03 206 GLN A O 1
ATOM 1409 N N . PHE A 1 207 ? -67.629 -4.353 51.448 1.00 37.03 207 PHE A N 1
ATOM 1410 C CA . PHE A 1 207 ? -67.508 -5.211 50.154 1.00 37.03 207 PHE A CA 1
ATOM 1411 C C . PHE A 1 207 ? -66.400 -6.284 49.643 1.00 37.03 207 PHE A C 1
ATOM 1413 O O . PHE A 1 207 ? -65.208 -6.015 49.685 1.00 37.03 207 PHE A O 1
ATOM 1420 N N . LEU A 1 208 ? -66.868 -7.416 48.980 1.00 38.31 208 LEU A N 1
ATOM 1421 C CA . LEU A 1 208 ? -66.410 -8.305 47.789 1.00 38.31 208 LEU A CA 1
ATOM 1422 C C . LEU A 1 208 ? -65.491 -9.635 47.781 1.00 38.31 208 LEU A C 1
ATOM 1424 O O . LEU A 1 208 ? -65.009 -10.030 48.835 1.00 38.31 208 LEU A O 1
ATOM 1428 N N . LEU A 1 209 ? -65.377 -10.416 46.631 1.00 30.44 209 LEU A N 1
ATOM 1429 C CA . LEU A 1 209 ? -65.002 -11.905 46.455 1.00 30.44 209 LEU A CA 1
ATOM 1430 C C . LEU A 1 209 ? -64.483 -12.445 45.017 1.00 30.44 209 LEU A C 1
ATOM 1432 O O . LEU A 1 209 ? -64.679 -11.711 44.054 1.00 30.44 209 LEU A O 1
ATOM 1436 N N . SER A 1 210 ? -63.871 -13.682 44.810 1.00 34.53 210 SER A N 1
ATOM 1437 C CA . SER A 1 210 ? -63.431 -14.336 43.476 1.00 34.53 210 SER A CA 1
ATOM 1438 C C . SER A 1 210 ? -63.087 -15.916 43.384 1.00 34.53 210 SER A C 1
ATOM 1440 O O . SER A 1 210 ? -63.102 -16.569 44.425 1.00 34.53 210 SER A O 1
ATOM 1442 N N . ALA A 1 211 ? -62.754 -16.566 42.204 1.00 34.09 211 ALA A N 1
ATOM 1443 C CA . ALA A 1 211 ? -62.645 -18.072 41.882 1.00 34.09 211 ALA A CA 1
ATOM 1444 C C . ALA A 1 211 ? -61.531 -18.610 40.835 1.00 34.09 211 ALA A C 1
ATOM 1446 O O . ALA A 1 211 ? -61.059 -17.769 40.080 1.00 34.09 211 ALA A O 1
ATOM 1447 N N . GLN A 1 212 ? -61.175 -19.933 40.583 1.00 28.92 212 GLN A N 1
ATOM 1448 C CA . GLN A 1 212 ? -60.290 -20.864 41.410 1.00 28.92 212 GLN A CA 1
ATOM 1449 C C . GLN A 1 212 ? -59.549 -22.156 40.832 1.00 28.92 212 GLN A C 1
ATOM 1451 O O . GLN A 1 212 ? -59.900 -22.503 39.694 1.00 28.92 212 GLN A O 1
ATOM 1456 N N . PRO A 1 213 ? -58.632 -22.941 41.568 1.00 38.12 213 PRO A N 1
ATOM 1457 C CA . PRO A 1 213 ? -57.840 -22.867 42.896 1.00 38.12 213 PRO A CA 1
ATOM 1458 C C . PRO A 1 213 ? -56.340 -23.480 43.003 1.00 38.12 213 PRO A C 1
ATOM 1460 O O . PRO A 1 213 ? -55.869 -23.997 41.996 1.00 38.12 213 PRO A O 1
ATOM 1463 N N . GLU A 1 214 ? -55.596 -23.510 44.179 1.00 34.78 214 GLU A N 1
ATOM 1464 C CA . GLU A 1 214 ? -54.248 -24.229 44.448 1.00 34.78 214 GLU A CA 1
ATOM 1465 C C . GLU A 1 214 ? -53.622 -24.285 45.945 1.00 34.78 214 GLU A C 1
ATOM 1467 O O . GLU A 1 214 ? -54.017 -23.442 46.750 1.00 34.78 214 GLU A O 1
ATOM 1472 N N . GLY A 1 215 ? -52.623 -25.174 46.324 1.00 29.25 215 GLY A N 1
ATOM 1473 C CA . GLY A 1 215 ? -51.488 -25.002 47.353 1.00 29.25 215 GLY A CA 1
ATOM 1474 C C . GLY A 1 215 ? -51.071 -26.071 48.484 1.00 29.25 215 GLY A C 1
ATOM 1475 O O . GLY A 1 215 ? -51.969 -26.605 49.135 1.00 29.25 215 GLY A O 1
ATOM 1476 N N . ARG A 1 216 ? -49.749 -26.341 48.845 1.00 28.45 216 ARG A N 1
ATOM 1477 C CA . ARG A 1 216 ? -49.234 -27.083 50.111 1.00 28.45 216 ARG A CA 1
ATOM 1478 C C . ARG A 1 216 ? -47.710 -26.955 50.640 1.00 28.45 216 ARG A C 1
ATOM 1480 O O . ARG A 1 216 ? -47.116 -25.898 50.475 1.00 28.45 216 ARG A O 1
ATOM 1487 N N . ASP A 1 217 ? -47.117 -27.967 51.372 1.00 34.81 217 ASP A N 1
ATOM 1488 C CA . ASP A 1 217 ? -45.805 -28.089 52.148 1.00 34.81 217 ASP A CA 1
ATOM 1489 C C . ASP A 1 217 ? -44.489 -27.790 51.368 1.00 34.81 217 ASP A C 1
ATOM 1491 O O . ASP A 1 217 ? -44.228 -28.384 50.328 1.00 34.81 217 ASP A O 1
ATOM 1495 N N . THR A 1 218 ? -43.585 -26.993 51.960 1.00 35.84 218 THR A N 1
ATOM 1496 C CA . THR A 1 218 ? -42.148 -26.769 51.617 1.00 35.84 218 THR A CA 1
ATOM 1497 C C . THR A 1 218 ? -41.677 -26.282 50.216 1.00 35.84 218 THR A C 1
ATOM 1499 O O . THR A 1 218 ? -41.569 -27.071 49.287 1.00 35.84 218 THR A O 1
ATOM 1502 N N . LYS A 1 219 ? -41.047 -25.078 50.210 1.00 35.09 219 LYS A N 1
ATOM 1503 C CA . LYS A 1 219 ? -39.883 -24.616 49.373 1.00 35.09 219 LYS A CA 1
ATOM 1504 C C . LYS A 1 219 ? -40.176 -24.371 47.860 1.00 35.09 219 LYS A C 1
ATOM 1506 O O . LYS A 1 219 ? -40.917 -25.119 47.256 1.00 35.09 219 LYS A O 1
ATOM 1511 N N . ARG A 1 220 ? -39.609 -23.379 47.136 1.00 31.80 220 ARG A N 1
ATOM 1512 C CA . ARG A 1 220 ? -38.384 -22.540 47.286 1.00 31.80 220 ARG A CA 1
ATOM 1513 C C . ARG A 1 220 ? -38.503 -21.189 46.506 1.00 31.80 220 ARG A C 1
ATOM 1515 O O . ARG A 1 220 ? -39.480 -20.978 45.803 1.00 31.80 220 ARG A O 1
ATOM 1522 N N . ILE A 1 221 ? -37.525 -20.279 46.653 1.00 49.84 221 ILE A N 1
ATOM 1523 C CA . ILE A 1 221 ? -37.660 -18.799 46.513 1.00 49.84 221 ILE A CA 1
ATOM 1524 C C . ILE A 1 221 ? -37.360 -18.160 45.134 1.00 49.84 221 ILE A C 1
ATOM 1526 O O . ILE A 1 221 ? -36.374 -18.510 44.488 1.00 49.84 221 ILE A O 1
ATOM 1530 N N . LEU A 1 222 ? -38.158 -17.111 44.835 1.00 33.41 222 LEU A N 1
ATOM 1531 C CA . LEU A 1 222 ? -38.046 -15.976 43.878 1.00 33.41 222 LEU A CA 1
ATOM 1532 C C . LEU A 1 222 ? -38.823 -14.757 44.493 1.00 33.41 222 LEU A C 1
ATOM 1534 O O . LEU A 1 222 ? -39.615 -14.994 45.399 1.00 33.41 222 LEU A O 1
ATOM 1538 N N . LEU A 1 223 ? -38.746 -13.457 44.125 1.00 33.94 223 LEU A N 1
ATOM 1539 C CA . LEU A 1 223 ? -37.895 -12.688 43.179 1.00 33.94 223 LEU A CA 1
ATOM 1540 C C . LEU A 1 223 ? -37.721 -11.160 43.510 1.00 33.94 223 LEU A C 1
ATOM 1542 O O . LEU A 1 223 ? -36.832 -10.534 42.937 1.00 33.94 223 LEU A O 1
ATOM 1546 N N . GLN A 1 224 ? -38.580 -10.527 44.336 1.00 26.11 224 GLN A N 1
ATOM 1547 C CA . GLN A 1 224 ? -38.626 -9.067 44.630 1.00 26.11 224 GLN A CA 1
ATOM 1548 C C . GLN A 1 224 ? -37.234 -8.474 44.955 1.00 26.11 224 GLN A C 1
ATOM 1550 O O . GLN A 1 224 ? -36.608 -8.879 45.928 1.00 26.11 224 GLN A O 1
ATOM 1555 N N . LYS A 1 225 ? -36.733 -7.512 44.157 1.00 30.02 225 LYS A N 1
ATOM 1556 C CA . LYS A 1 225 ? -35.391 -6.924 44.360 1.00 30.02 225 LYS A CA 1
ATOM 1557 C C . LYS A 1 225 ? -35.402 -5.793 45.388 1.00 30.02 225 LYS A C 1
ATOM 1559 O O . LYS A 1 225 ? -35.576 -4.626 45.051 1.00 30.02 225 LYS A O 1
ATOM 1564 N N . GLU A 1 226 ? -35.176 -6.166 46.639 1.00 33.66 226 GLU A N 1
ATOM 1565 C CA . GLU A 1 226 ? -34.881 -5.246 47.735 1.00 33.66 226 GLU A CA 1
ATOM 1566 C C . GLU A 1 226 ? -33.462 -4.671 47.588 1.00 33.66 226 GLU A C 1
ATOM 1568 O O . GLU A 1 226 ? -32.477 -5.409 47.545 1.00 33.66 226 GLU A O 1
ATOM 1573 N N . CYS A 1 227 ? -33.342 -3.343 47.522 1.00 31.92 227 CYS A N 1
ATOM 1574 C CA . CYS A 1 227 ? -32.047 -2.661 47.534 1.00 31.92 227 CYS A CA 1
ATOM 1575 C C . CYS A 1 227 ? -31.560 -2.468 48.977 1.00 31.92 227 CYS A C 1
ATOM 1577 O O . CYS A 1 227 ? -31.791 -1.418 49.576 1.00 31.92 227 CYS A O 1
ATOM 1579 N N . TYR A 1 228 ? -30.859 -3.461 49.524 1.00 31.02 228 TYR A N 1
ATOM 1580 C CA . TYR A 1 228 ? -30.105 -3.291 50.768 1.00 31.02 228 TYR A CA 1
ATOM 1581 C C . TYR A 1 228 ? -28.786 -2.549 50.510 1.00 31.02 228 TYR A C 1
ATOM 1583 O O . TYR A 1 228 ? -27.905 -3.057 49.820 1.00 31.02 228 TYR A O 1
ATOM 1591 N N . TRP A 1 229 ? -28.629 -1.373 51.123 1.00 26.31 229 TRP A N 1
ATOM 1592 C CA . TRP A 1 229 ? -27.355 -0.659 51.236 1.00 26.31 229 TRP A CA 1
ATOM 1593 C C . TRP A 1 229 ? -26.883 -0.680 52.688 1.00 26.31 229 TRP A C 1
ATOM 1595 O O . TRP A 1 229 ? -27.419 0.046 53.522 1.00 26.31 229 TRP A O 1
ATOM 1605 N N . ILE A 1 230 ? -25.861 -1.484 52.992 1.00 32.38 230 ILE A N 1
ATOM 1606 C CA . ILE A 1 230 ? -25.110 -1.403 54.250 1.00 32.38 230 ILE A CA 1
ATOM 1607 C C . ILE A 1 230 ? -23.636 -1.685 53.955 1.00 32.38 230 ILE A C 1
ATOM 1609 O O . ILE A 1 230 ? -23.287 -2.820 53.652 1.00 32.38 230 ILE A O 1
ATOM 1613 N N . TRP A 1 231 ? -22.773 -0.685 54.147 1.00 31.11 231 TRP A N 1
ATOM 1614 C CA . TRP A 1 231 ? -21.582 -0.861 54.984 1.00 31.11 231 TRP A CA 1
ATOM 1615 C C . TRP A 1 231 ? -21.064 0.492 55.475 1.00 31.11 231 TRP A C 1
ATOM 1617 O O . TRP A 1 231 ? -20.779 1.390 54.687 1.00 31.11 231 TRP A O 1
ATOM 1627 N N . ALA A 1 232 ? -20.952 0.632 56.795 1.00 41.69 232 ALA A N 1
ATOM 1628 C CA . ALA A 1 232 ? -20.280 1.758 57.423 1.00 41.69 232 ALA A CA 1
ATOM 1629 C C . ALA A 1 232 ? -18.808 1.380 57.624 1.00 41.69 232 ALA A C 1
ATOM 1631 O O . ALA A 1 232 ? -18.490 0.610 58.529 1.00 41.69 232 ALA A O 1
ATOM 1632 N N . LEU A 1 233 ? -17.918 1.918 56.788 1.00 33.28 233 LEU A N 1
ATOM 1633 C CA . LEU A 1 233 ? -16.478 1.842 57.021 1.00 33.28 233 LEU A CA 1
ATOM 1634 C C . LEU A 1 233 ? -16.003 3.114 57.711 1.00 33.28 233 LEU A C 1
ATOM 1636 O O . LEU A 1 233 ? -16.139 4.222 57.197 1.00 33.28 233 LEU A O 1
ATOM 1640 N N . LYS A 1 234 ? -15.469 2.920 58.914 1.00 38.09 234 LYS A N 1
ATOM 1641 C CA . LYS A 1 234 ? -14.795 3.946 59.701 1.00 38.09 234 LYS A CA 1
ATOM 1642 C C . LYS A 1 234 ? -13.397 4.162 59.104 1.00 38.09 234 LYS A C 1
ATOM 1644 O O . LYS A 1 234 ? -12.728 3.185 58.778 1.00 38.09 234 LYS A O 1
ATOM 1649 N N . THR A 1 235 ? -12.994 5.423 58.982 1.00 31.95 235 THR A N 1
ATOM 1650 C CA . THR A 1 235 ? -11.638 5.892 58.628 1.00 31.95 235 THR A CA 1
ATOM 1651 C C . THR A 1 235 ? -10.572 5.339 59.602 1.00 31.95 235 THR A C 1
ATOM 1653 O O . THR A 1 235 ? -10.948 4.864 60.684 1.00 31.95 235 THR A O 1
ATOM 1656 N N . PRO A 1 236 ? -9.261 5.332 59.265 1.00 43.44 236 PRO A N 1
ATOM 1657 C CA . PRO A 1 236 ? -8.506 6.394 58.571 1.00 43.44 236 PRO A CA 1
ATOM 1658 C C . PRO A 1 236 ? -8.742 6.521 57.064 1.00 43.44 236 PRO A C 1
ATOM 1660 O O . PRO A 1 236 ? -8.623 5.495 56.365 1.00 43.44 236 PRO A O 1
#

Sequence (236 aa):
MNHISRALGYGALGYGTLGYGALGYGALGYGTLGYGALGYGAPGYGALGYGALGYGALGYGAALGYGALGYGALGYGALGYGALGYGTLGYGALGYGALGYGTLGYGALGYGALGYGALGYGALGYGALGYGALGYGALGYGALGYGALGYGALGYGALGYGALGYGALGYGALGYGALGYGALGYGPCTYSTRKVHPAHPYLLQQFLLSAQPEGRDTKRILLQKECYWIWALKTP

Secondary structure (DSSP, 8-state):
----TTSEEEEEEEEEEEEEEEEEEEEEEEEEEEESSEEEESSEESSEEEEEEEESSEEEEEEEEESSEEESSEEESSEEESSEEESSEEESSEEESSEEESSEEESSEEESSEEESSEEESSEEESSEEESSEEESSEEESSEEESSEEESSEEESSEEESSEEESSEEEEEEEESTEEEEEEEE------------------------------S---------------PPP-

pLDDT: mean 73.46, std 23.15, range [26.11, 96.06]

Organism: Xenopus tropicalis (NCBI:txid8364)

Solvent-accessible surface area (backbone atoms only — not comparable to full-atom values): 10657 Å² total; per-residue (Å²): 138,86,86,69,98,85,44,71,26,76,41,69,65,4,58,35,59,41,4,36,22,46,41,4,35,24,50,38,4,35,27,54,34,6,34,24,47,40,3,35,15,63,44,4,32,25,47,38,2,33,28,48,36,3,33,25,48,39,3,42,6,64,50,33,3,34,24,49,41,3,33,19,44,37,3,33,25,48,39,3,34,27,49,39,4,33,26,51,37,4,32,26,46,40,3,35,24,49,38,4,34,26,50,37,4,34,24,48,40,4,34,25,50,38,4,34,25,48,37,3,33,24,47,39,4,34,25,49,38,4,35,26,49,38,3,34,25,48,39,4,34,24,49,40,4,34,25,48,37,3,34,24,49,36,3,34,24,49,38,3,35,24,51,37,3,35,24,52,33,2,36,22,52,36,3,38,16,73,49,32,59,31,86,52,50,49,46,78,74,76,82,76,78,73,78,82,75,80,87,81,86,88,92,93,90,97,97,95,92,94,94,93,93,94,95,89,88,82,90,86,93,86,80,86,86,76,86,83,86,85,82,91,81,79,78,135

Mean predicted aligned error: 15.8 Å